Protein AF-A0A811RD86-F1 (afdb_monomer)

InterPro domains:
  IPR004242 Transposon, En/Spm-like [PF02992] (137-209)

Radius of gyration: 22.11 Å; Cα contacts (8 Å, |Δi|>4): 296; chains: 1; bounding box: 53×44×53 Å

Solvent-accessible surface area (backbone atoms only — not comparable to full-atom values): 13623 Å² total; per-residue (Å²): 114,75,70,51,65,78,65,67,65,46,71,64,58,53,18,51,50,34,36,46,51,35,67,73,61,73,44,92,67,25,89,78,48,45,56,36,56,67,49,40,51,52,50,39,46,74,67,37,70,49,67,44,80,37,41,27,30,76,82,71,80,47,64,41,48,81,91,41,48,81,56,60,46,35,94,84,76,40,44,32,33,35,55,100,47,71,58,86,63,89,77,51,76,72,53,60,75,71,52,48,63,59,29,52,31,42,40,40,55,60,67,50,48,52,53,55,43,65,70,35,72,71,51,39,52,38,40,27,27,65,69,78,71,52,79,88,83,82,66,86,77,48,73,73,65,36,68,69,43,50,50,52,34,70,77,35,49,83,54,54,75,38,54,79,60,81,47,67,47,81,46,62,68,86,80,74,93,72,82,82,70,96,60,84,53,59,70,46,44,37,36,34,28,44,58,26,30,50,76,93,43,24,81,37,80,90,50,46,45,59,33,39,37,62,40,81,74,84,84,91,80,84,83,81,80,78,76,127

pLDDT: mean 77.35, std 19.48, range [21.97, 96.56]

Structure (mmCIF, N/CA/C/O backbone):
data_AF-A0A811RD86-F1
#
_entry.id   AF-A0A811RD86-F1
#
loop_
_atom_site.group_PDB
_atom_site.id
_atom_site.type_symbol
_atom_site.label_atom_id
_atom_site.label_alt_id
_atom_site.label_comp_id
_atom_site.label_asym_id
_atom_site.label_entity_id
_atom_site.label_seq_id
_atom_site.pdbx_PDB_ins_code
_atom_site.Cartn_x
_atom_site.Cartn_y
_atom_site.Cartn_z
_atom_site.occupancy
_atom_site.B_iso_or_equiv
_atom_site.auth_seq_id
_atom_site.auth_comp_id
_atom_site.auth_asym_id
_atom_site.auth_atom_id
_atom_site.pdbx_PDB_model_num
ATOM 1 N N . MET A 1 1 ? 5.771 16.769 0.040 1.00 36.66 1 MET A N 1
ATOM 2 C CA . MET A 1 1 ? 6.714 16.394 -1.042 1.00 36.66 1 MET A CA 1
ATOM 3 C C . MET A 1 1 ? 6.355 17.058 -2.362 1.00 36.66 1 MET A C 1
ATOM 5 O O . MET A 1 1 ? 7.253 17.593 -2.989 1.00 36.66 1 MET A O 1
ATOM 9 N N . ASP A 1 2 ? 5.077 17.108 -2.742 1.00 29.53 2 ASP A N 1
ATOM 10 C CA . ASP A 1 2 ? 4.637 17.776 -3.979 1.00 29.53 2 ASP A CA 1
ATOM 11 C C . ASP A 1 2 ? 4.797 19.316 -3.936 1.00 29.53 2 ASP A C 1
ATOM 13 O O . ASP A 1 2 ? 5.259 19.950 -4.878 1.00 29.53 2 ASP A O 1
ATOM 17 N N . GLN A 1 3 ? 4.581 19.916 -2.761 1.00 29.42 3 GLN A N 1
ATOM 18 C CA . GLN A 1 3 ? 4.882 21.331 -2.474 1.00 29.42 3 GLN A CA 1
ATOM 19 C C . GLN A 1 3 ? 6.381 21.687 -2.594 1.00 29.42 3 GLN A C 1
ATOM 21 O O . GLN A 1 3 ? 6.731 22.832 -2.858 1.00 29.42 3 GLN A O 1
ATOM 26 N N . MET A 1 4 ? 7.283 20.711 -2.439 1.00 32.94 4 MET A N 1
ATOM 27 C CA . MET A 1 4 ? 8.737 20.938 -2.463 1.00 32.94 4 MET A CA 1
ATOM 28 C C . MET A 1 4 ? 9.246 21.226 -3.885 1.00 32.94 4 MET A C 1
ATOM 30 O O . MET A 1 4 ? 10.194 21.988 -4.062 1.00 32.94 4 MET A O 1
ATOM 34 N N . TRP A 1 5 ? 8.586 20.654 -4.897 1.00 35.12 5 TRP A N 1
ATOM 35 C CA . TRP A 1 5 ? 8.893 20.892 -6.309 1.00 35.12 5 TRP A CA 1
ATOM 36 C C . TRP A 1 5 ? 8.303 22.206 -6.827 1.00 35.12 5 TRP A C 1
ATOM 38 O O . TRP A 1 5 ? 8.923 22.841 -7.678 1.00 35.12 5 TRP A O 1
ATOM 48 N N . LYS A 1 6 ? 7.167 22.659 -6.270 1.00 36.00 6 LYS A N 1
ATOM 49 C CA . LYS A 1 6 ? 6.544 23.946 -6.631 1.00 36.00 6 LYS A CA 1
ATOM 50 C C . LYS A 1 6 ? 7.445 25.156 -6.357 1.00 36.00 6 LYS A C 1
ATOM 52 O O . LYS A 1 6 ? 7.366 26.133 -7.090 1.00 36.00 6 LYS A O 1
ATOM 57 N N . HIS A 1 7 ? 8.331 25.078 -5.360 1.00 48.12 7 HIS A N 1
ATOM 58 C CA . HIS A 1 7 ? 9.165 26.209 -4.933 1.00 48.12 7 HIS A CA 1
ATOM 59 C C . HIS A 1 7 ? 10.663 26.078 -5.256 1.00 48.12 7 HIS A C 1
ATOM 61 O O . HIS A 1 7 ? 11.438 26.915 -4.806 1.00 48.12 7 HIS A O 1
ATOM 67 N N . LYS A 1 8 ? 11.096 25.054 -6.017 1.00 47.28 8 LYS A N 1
ATOM 68 C CA . LYS A 1 8 ? 12.522 24.810 -6.354 1.00 47.28 8 LYS A CA 1
ATOM 69 C C . LYS A 1 8 ? 13.474 24.984 -5.154 1.00 47.28 8 LYS A C 1
ATOM 71 O O . LYS A 1 8 ? 14.581 25.502 -5.298 1.00 47.28 8 LYS A O 1
ATOM 76 N N . ILE A 1 9 ? 13.061 24.554 -3.960 1.00 59.94 9 ILE A N 1
ATOM 77 C CA . ILE A 1 9 ? 13.923 24.634 -2.777 1.00 59.94 9 ILE A CA 1
ATOM 78 C C . ILE A 1 9 ? 15.102 23.693 -3.020 1.00 59.94 9 ILE A C 1
ATOM 80 O O . ILE A 1 9 ? 14.927 22.479 -3.151 1.00 59.94 9 ILE A O 1
ATOM 84 N N . SER A 1 10 ? 16.305 24.259 -3.124 1.00 69.06 10 SER A N 1
ATOM 85 C CA . SER A 1 10 ? 17.511 23.466 -3.339 1.00 69.06 10 SER A CA 1
ATOM 86 C C . SER A 1 10 ? 17.748 22.532 -2.146 1.00 69.06 10 SER A C 1
ATOM 88 O O . SER A 1 10 ? 17.373 22.831 -1.009 1.00 69.06 10 SER A O 1
ATOM 90 N N . LEU A 1 11 ? 18.412 21.398 -2.384 1.00 67.75 11 LEU A N 1
ATOM 91 C CA . LEU A 1 11 ? 18.801 20.476 -1.307 1.00 67.75 11 LEU A CA 1
ATOM 92 C C . LEU A 1 11 ? 19.651 21.172 -0.230 1.00 67.75 11 LEU A C 1
ATOM 94 O O . LEU A 1 11 ? 19.601 20.788 0.938 1.00 67.75 11 LEU A O 1
ATOM 98 N N . ILE A 1 12 ? 20.382 22.217 -0.628 1.00 71.38 12 ILE A N 1
ATOM 99 C CA . ILE A 1 12 ? 21.177 23.076 0.250 1.00 71.38 12 ILE A CA 1
ATOM 100 C C . ILE A 1 12 ? 20.254 23.906 1.149 1.00 71.38 12 ILE A C 1
ATOM 102 O O . ILE A 1 12 ? 20.407 23.865 2.365 1.00 71.38 12 ILE A O 1
ATOM 106 N N . CYS A 1 13 ? 19.247 24.582 0.586 1.00 71.12 13 CYS A N 1
ATOM 107 C CA . CYS A 1 13 ? 18.270 25.360 1.356 1.00 71.12 13 CYS A CA 1
ATOM 108 C C . CYS A 1 13 ? 17.515 24.493 2.374 1.00 71.12 13 CYS A C 1
ATOM 110 O O . CYS A 1 13 ? 17.320 24.910 3.512 1.00 71.12 13 CYS A O 1
ATOM 112 N N . LEU A 1 14 ? 17.136 23.267 1.998 1.00 71.88 14 LEU A N 1
ATOM 113 C CA . LEU A 1 14 ? 16.485 22.336 2.919 1.00 71.88 14 LEU A CA 1
ATOM 114 C C . LEU A 1 14 ? 17.430 21.892 4.049 1.00 71.88 14 LEU A C 1
ATOM 116 O O . LEU A 1 14 ? 17.011 21.825 5.199 1.00 71.88 14 LEU A O 1
ATOM 120 N N . GLY A 1 15 ? 18.707 21.635 3.746 1.00 71.94 15 GLY A N 1
ATOM 121 C CA . GLY A 1 15 ? 19.718 21.323 4.761 1.00 71.94 15 GLY A CA 1
ATOM 122 C C . GLY A 1 15 ? 19.981 22.485 5.726 1.00 71.94 15 GLY A C 1
ATOM 123 O O . GLY A 1 15 ? 20.125 22.266 6.925 1.00 71.94 15 GLY A O 1
ATOM 124 N N . LEU A 1 16 ? 19.992 23.723 5.228 1.00 75.25 16 LEU A N 1
ATOM 125 C CA . LEU A 1 16 ? 20.128 24.919 6.063 1.00 75.25 16 LEU A CA 1
ATOM 126 C C . LEU A 1 16 ? 18.915 25.107 6.979 1.00 75.25 16 LEU A C 1
ATOM 128 O O . LEU A 1 16 ? 19.099 25.311 8.174 1.00 75.25 16 LEU A O 1
ATOM 132 N N . LEU A 1 17 ? 17.693 24.936 6.461 1.00 74.81 17 LEU A N 1
ATOM 133 C CA . LEU A 1 17 ? 16.473 24.958 7.274 1.00 74.81 17 LEU A CA 1
ATOM 134 C C . LEU A 1 17 ? 16.516 23.899 8.380 1.00 74.81 17 LEU A C 1
ATOM 136 O O . LEU A 1 17 ? 16.277 24.217 9.537 1.00 74.81 17 LEU A O 1
ATOM 140 N N . MET A 1 18 ? 16.866 22.651 8.057 1.00 73.50 18 MET A N 1
ATOM 141 C CA . MET A 1 18 ? 16.949 21.585 9.064 1.00 73.50 18 MET A CA 1
ATOM 142 C C . MET A 1 18 ? 18.003 21.868 10.144 1.00 73.50 18 MET A C 1
ATOM 144 O O . MET A 1 18 ? 17.770 21.560 11.312 1.00 73.50 18 MET A O 1
ATOM 148 N N . ASN A 1 19 ? 19.128 22.493 9.783 1.00 72.31 19 ASN A N 1
ATOM 149 C CA . ASN A 1 19 ? 20.127 22.936 10.756 1.00 72.31 19 ASN A CA 1
ATOM 150 C C . ASN A 1 19 ? 19.616 24.066 11.656 1.00 72.31 19 ASN A C 1
ATOM 152 O O . ASN A 1 19 ? 19.817 23.982 12.865 1.00 72.31 19 ASN A O 1
ATOM 156 N N . LEU A 1 20 ? 18.934 25.069 11.092 1.00 73.12 20 LEU A N 1
ATOM 157 C CA . LEU A 1 20 ? 18.308 26.160 11.851 1.00 73.12 20 LEU A CA 1
ATOM 158 C C . LEU A 1 20 ? 17.273 25.606 12.845 1.00 73.12 20 LEU A C 1
ATOM 160 O O . LEU A 1 20 ? 17.325 25.903 14.034 1.00 73.12 20 LEU A O 1
ATOM 164 N N . TYR A 1 21 ? 16.385 24.710 12.401 1.00 69.19 21 TYR A N 1
ATOM 165 C CA . TYR A 1 21 ? 15.396 24.077 13.285 1.00 69.19 21 TYR A CA 1
ATOM 166 C C . TYR A 1 21 ? 16.025 23.170 14.354 1.00 69.19 21 TYR A C 1
ATOM 168 O O . TYR A 1 21 ? 15.492 23.067 15.457 1.00 69.19 21 TYR A O 1
ATOM 176 N N . GLY A 1 22 ? 17.139 22.501 14.039 1.00 65.31 22 GLY A N 1
ATOM 177 C CA . GLY A 1 22 ? 17.827 21.593 14.958 1.00 65.31 22 GLY A CA 1
ATOM 178 C C . GLY A 1 22 ? 18.707 22.284 16.004 1.00 65.31 22 GLY A C 1
ATOM 179 O O . GLY A 1 22 ? 18.914 21.712 17.073 1.00 65.31 22 GLY A O 1
ATOM 180 N N . LYS A 1 23 ? 19.232 23.482 15.709 1.00 61.81 23 LYS A N 1
ATOM 181 C CA . LYS A 1 23 ? 20.103 24.249 16.616 1.00 61.81 23 LYS A CA 1
ATOM 182 C C . LYS A 1 23 ? 19.387 25.398 17.327 1.00 61.81 23 LYS A C 1
ATOM 184 O O . LYS A 1 23 ? 19.582 25.547 18.528 1.00 61.81 23 LYS A O 1
ATOM 189 N N . ASP A 1 24 ? 18.559 26.163 16.617 1.00 56.75 24 ASP A N 1
ATOM 190 C CA . ASP A 1 24 ? 18.148 27.500 17.071 1.00 56.75 24 ASP A CA 1
ATOM 191 C C . ASP A 1 24 ? 16.714 27.551 17.616 1.00 56.75 24 ASP A C 1
ATOM 193 O O . ASP A 1 24 ? 16.389 28.436 18.402 1.00 56.75 24 ASP A O 1
ATOM 197 N N . LEU A 1 25 ? 15.849 26.590 17.257 1.00 58.56 25 LEU A N 1
ATOM 198 C CA . LEU A 1 25 ? 14.436 26.591 17.674 1.00 58.56 25 LEU A CA 1
ATOM 199 C C . LEU A 1 25 ? 14.113 25.720 18.906 1.00 58.56 25 LEU A C 1
ATOM 201 O O . LEU A 1 25 ? 12.9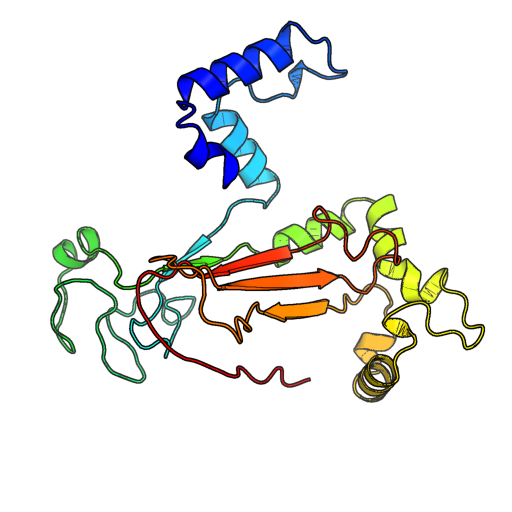39 25.483 19.180 1.00 58.56 25 LEU A O 1
ATOM 205 N N . ALA A 1 26 ? 15.132 25.233 19.629 1.00 58.00 26 ALA A N 1
ATOM 206 C CA . ALA A 1 26 ? 15.019 24.513 20.910 1.00 58.00 26 ALA A CA 1
ATOM 207 C C . ALA A 1 26 ? 13.884 23.465 20.983 1.00 58.00 26 ALA A C 1
ATOM 209 O O . ALA A 1 26 ? 13.204 23.329 22.001 1.00 58.00 26 ALA A O 1
ATOM 210 N N . LEU A 1 27 ? 13.674 22.696 19.907 1.00 61.44 27 LEU A N 1
ATOM 211 C CA . LEU A 1 27 ? 12.754 21.562 19.955 1.00 61.44 27 LEU A CA 1
ATOM 212 C C . LEU A 1 27 ? 13.264 20.562 21.007 1.00 61.44 27 LEU A C 1
ATOM 214 O O . LEU A 1 27 ? 14.457 20.226 20.987 1.00 61.44 27 LEU A O 1
ATOM 218 N N . PRO A 1 28 ? 12.407 20.049 21.911 1.00 58.59 28 PRO A N 1
ATOM 219 C CA . PRO A 1 28 ? 12.825 19.001 22.829 1.00 58.59 28 PRO A CA 1
ATOM 220 C C . PRO A 1 28 ? 13.355 17.817 22.006 1.00 58.59 28 PRO A C 1
ATOM 222 O O . PRO A 1 28 ? 12.674 17.309 21.116 1.00 58.59 28 PRO A O 1
ATOM 225 N N . ASN A 1 29 ? 14.598 17.407 22.281 1.00 62.25 29 ASN A N 1
ATOM 226 C CA . ASN A 1 29 ? 15.372 16.417 21.515 1.00 62.25 29 ASN A CA 1
ATOM 227 C C . ASN A 1 29 ? 15.864 16.862 20.119 1.00 62.25 29 ASN A C 1
ATOM 229 O O . ASN A 1 29 ? 16.008 16.024 19.226 1.00 62.25 29 ASN A O 1
ATOM 233 N N . GLY A 1 30 ? 16.187 18.146 19.923 1.00 59.16 30 GLY A N 1
ATOM 234 C CA . GLY A 1 30 ? 16.760 18.678 18.672 1.00 59.16 30 GLY A CA 1
ATOM 235 C C . GLY A 1 30 ? 18.009 17.941 18.153 1.00 59.16 30 GLY A C 1
ATOM 236 O O . GLY A 1 30 ? 18.259 17.915 16.949 1.00 59.16 30 GLY A O 1
ATOM 237 N N . SER A 1 31 ? 18.743 17.237 19.023 1.00 64.62 31 SER A N 1
ATOM 238 C CA . SER A 1 31 ? 19.854 16.346 18.651 1.00 64.62 31 SER A CA 1
ATOM 239 C C . SER A 1 31 ? 19.446 15.163 17.760 1.00 64.62 31 SER A C 1
ATOM 241 O O . SER A 1 31 ? 20.284 14.653 17.020 1.00 64.62 31 SER A O 1
ATOM 243 N N . ASN A 1 32 ? 18.174 14.751 17.786 1.00 68.62 32 ASN A N 1
ATOM 244 C CA . ASN A 1 32 ? 17.636 13.653 16.976 1.00 68.62 32 ASN A CA 1
ATOM 245 C C . ASN A 1 32 ? 17.095 14.113 15.610 1.00 68.62 32 ASN A C 1
ATOM 247 O O . ASN A 1 32 ? 16.613 13.288 14.826 1.00 68.62 32 ASN A O 1
ATOM 251 N N . ILE A 1 33 ? 17.160 15.415 15.310 1.00 72.81 33 ILE A N 1
ATOM 252 C CA . ILE A 1 33 ? 16.724 15.968 14.028 1.00 72.81 33 ILE A CA 1
ATOM 253 C C . ILE A 1 33 ? 17.865 15.817 13.009 1.00 72.81 33 ILE A C 1
ATOM 255 O O . ILE A 1 33 ? 18.996 16.221 13.287 1.00 72.81 33 ILE A O 1
ATOM 259 N N . PRO A 1 34 ? 17.602 15.250 11.816 1.00 77.00 34 PRO A N 1
ATOM 260 C CA . PRO A 1 34 ? 18.611 15.142 10.771 1.00 77.00 34 PRO A CA 1
ATOM 261 C C . PRO A 1 34 ? 19.121 16.525 10.354 1.00 77.00 34 PRO A C 1
ATOM 263 O O 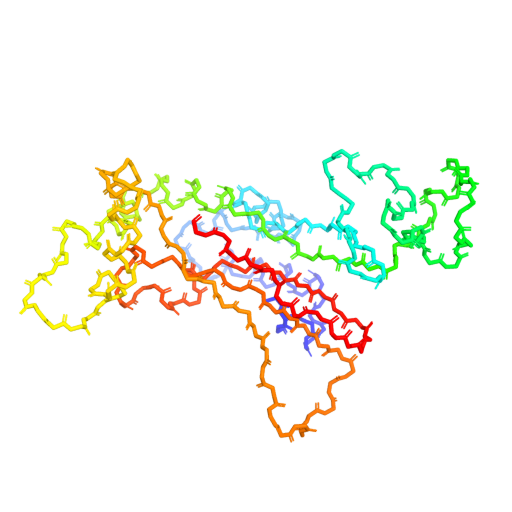. PRO A 1 34 ? 18.324 17.418 10.087 1.00 77.00 34 PRO A O 1
ATOM 266 N N . ARG A 1 35 ? 20.438 16.694 10.245 1.00 75.38 35 ARG A N 1
ATOM 267 C CA . ARG A 1 35 ? 21.084 17.981 9.920 1.00 75.38 35 ARG A CA 1
ATOM 268 C C . ARG A 1 35 ? 21.276 18.184 8.426 1.00 75.38 35 ARG A C 1
ATOM 270 O O . ARG A 1 35 ? 21.550 19.284 7.953 1.00 75.38 35 ARG A O 1
ATOM 277 N N . THR A 1 36 ? 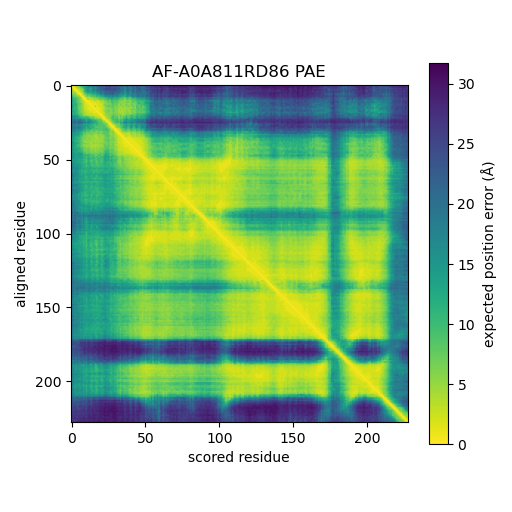21.154 17.103 7.668 1.00 78.81 36 THR A N 1
ATOM 278 C CA . THR A 1 36 ? 21.287 17.113 6.216 1.00 78.81 36 THR A CA 1
ATOM 279 C C . THR A 1 36 ? 20.126 16.383 5.563 1.00 78.81 36 THR A C 1
ATOM 281 O O . THR A 1 36 ? 19.514 15.480 6.137 1.00 78.81 36 THR A O 1
ATOM 284 N N . PHE A 1 37 ? 19.866 16.715 4.300 1.00 76.31 37 PHE A N 1
ATOM 285 C CA . PHE A 1 37 ? 18.879 16.002 3.495 1.00 76.31 37 PHE A CA 1
ATOM 286 C C . PHE A 1 37 ? 19.175 14.500 3.388 1.00 76.31 37 PHE A C 1
ATOM 288 O O . PHE A 1 37 ? 18.260 13.680 3.406 1.00 76.31 37 PHE A O 1
ATOM 295 N N . VAL A 1 38 ? 20.453 14.123 3.306 1.00 80.69 38 VAL A N 1
ATOM 296 C CA . VAL A 1 38 ? 20.865 12.717 3.219 1.00 80.69 38 VAL A CA 1
ATOM 297 C C . VAL A 1 38 ? 20.531 11.975 4.512 1.00 80.69 38 VAL A C 1
ATOM 299 O O . VAL A 1 38 ? 19.998 10.866 4.464 1.00 80.69 38 VAL A O 1
ATOM 302 N N . GLU A 1 39 ? 20.796 12.576 5.672 1.00 82.56 39 GLU A N 1
ATOM 303 C CA . GLU A 1 39 ? 20.387 12.010 6.960 1.00 82.56 39 GLU A CA 1
ATOM 304 C C . GLU A 1 39 ? 18.865 11.929 7.073 1.00 82.56 39 GLU A C 1
ATOM 306 O O . GLU A 1 39 ? 18.341 10.893 7.480 1.00 82.56 39 GLU A O 1
ATOM 311 N N . ALA A 1 40 ? 18.144 12.960 6.627 1.00 81.12 40 ALA A N 1
ATOM 312 C CA . ALA A 1 40 ? 16.686 12.957 6.607 1.00 81.12 40 ALA A CA 1
ATOM 313 C C . ALA A 1 40 ? 16.142 11.811 5.747 1.00 81.12 40 ALA A C 1
ATOM 315 O O . ALA A 1 40 ? 15.267 11.064 6.184 1.00 81.12 40 ALA A O 1
ATOM 316 N N . GLN A 1 41 ? 16.710 11.599 4.557 1.00 78.75 41 GLN A N 1
ATOM 317 C CA . GLN A 1 41 ? 16.362 10.473 3.694 1.00 78.75 41 GLN A CA 1
ATOM 318 C C . GLN A 1 41 ? 16.663 9.121 4.347 1.00 78.75 41 GLN A C 1
ATOM 320 O O . GLN A 1 41 ? 15.843 8.205 4.246 1.00 78.75 41 GLN A O 1
ATOM 325 N N . LYS A 1 42 ? 17.803 8.979 5.036 1.00 83.12 42 LYS A N 1
ATOM 326 C CA . LYS A 1 42 ? 18.138 7.759 5.789 1.00 83.12 42 LYS A CA 1
ATOM 327 C C . LYS A 1 42 ? 17.125 7.505 6.908 1.00 83.12 42 LYS A C 1
ATOM 329 O O . LYS A 1 42 ? 16.675 6.372 7.065 1.00 83.12 42 LYS A O 1
ATOM 334 N N . THR A 1 43 ? 16.718 8.538 7.641 1.00 81.81 43 THR A N 1
ATOM 335 C CA . THR A 1 43 ? 15.700 8.438 8.696 1.00 81.81 43 THR A CA 1
ATOM 336 C C . THR A 1 43 ? 14.331 8.066 8.122 1.00 81.81 43 THR A C 1
ATOM 338 O O . THR A 1 43 ? 13.719 7.105 8.581 1.00 81.81 43 THR A O 1
ATOM 341 N N . ILE A 1 44 ? 13.881 8.723 7.048 1.00 79.25 44 ILE A N 1
ATOM 342 C CA . ILE A 1 44 ? 12.638 8.383 6.327 1.00 79.25 44 ILE A CA 1
ATOM 343 C C . ILE A 1 44 ? 12.662 6.926 5.842 1.00 79.25 44 ILE A C 1
ATOM 345 O O . ILE A 1 44 ? 11.657 6.216 5.941 1.00 79.25 44 ILE A O 1
ATOM 349 N N . ALA A 1 45 ? 13.810 6.455 5.347 1.00 77.69 45 ALA A N 1
ATOM 350 C CA . ALA A 1 45 ? 13.981 5.071 4.925 1.00 77.69 45 ALA A CA 1
ATOM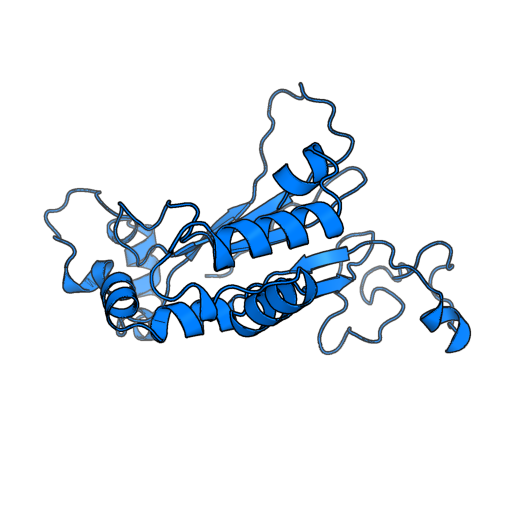 351 C C . ALA A 1 45 ? 13.852 4.088 6.100 1.00 77.69 45 ALA A C 1
ATOM 353 O O . ALA A 1 45 ? 13.137 3.094 5.965 1.00 77.69 45 ALA A O 1
ATOM 354 N N . LYS A 1 46 ? 14.463 4.384 7.258 1.00 78.00 46 LYS A N 1
ATOM 355 C CA . LYS A 1 46 ? 14.309 3.588 8.491 1.00 78.00 46 LYS A CA 1
ATOM 356 C C . LYS A 1 46 ? 12.857 3.547 8.982 1.00 78.00 46 LYS A C 1
ATOM 358 O O . LYS A 1 46 ? 12.406 2.513 9.456 1.00 78.00 46 LYS A O 1
ATOM 363 N N . LEU A 1 47 ? 12.108 4.636 8.802 1.00 74.81 47 LEU A N 1
ATOM 364 C CA . LEU A 1 47 ? 10.686 4.730 9.159 1.00 74.81 47 LEU A CA 1
ATOM 365 C C . LEU A 1 47 ? 9.741 4.025 8.167 1.00 74.81 47 LEU A C 1
ATOM 367 O O . LEU A 1 47 ? 8.520 4.108 8.323 1.00 74.81 47 LEU A O 1
ATOM 371 N N . GLY A 1 48 ? 10.275 3.362 7.133 1.00 73.44 48 GLY A N 1
ATOM 372 C CA . GLY A 1 48 ? 9.478 2.641 6.137 1.00 73.44 48 GLY A CA 1
ATOM 373 C C . GLY A 1 48 ? 8.653 3.555 5.227 1.00 73.44 48 GLY A C 1
ATOM 374 O O . GLY A 1 48 ? 7.679 3.111 4.627 1.00 73.44 48 GLY A O 1
ATOM 375 N N . LEU A 1 49 ? 9.024 4.835 5.130 1.00 76.12 49 LEU A N 1
ATOM 376 C CA . LEU A 1 49 ? 8.323 5.846 4.331 1.00 76.12 49 LEU A CA 1
ATOM 377 C C . LEU A 1 49 ? 8.919 6.020 2.924 1.00 76.12 49 LEU A C 1
ATOM 379 O O . LEU A 1 49 ? 8.477 6.878 2.159 1.00 76.12 49 LEU A O 1
ATOM 383 N N . ARG A 1 50 ? 9.918 5.206 2.568 1.00 81.25 50 ARG A N 1
ATOM 384 C CA . ARG A 1 50 ? 10.511 5.186 1.229 1.00 81.25 50 ARG A CA 1
ATOM 385 C C . ARG A 1 50 ? 9.558 4.521 0.236 1.00 81.25 50 ARG A C 1
ATOM 387 O O . ARG A 1 50 ? 8.975 3.484 0.534 1.00 81.25 50 ARG A O 1
ATOM 394 N N . TYR A 1 51 ? 9.453 5.092 -0.959 1.00 82.88 51 TYR A N 1
ATOM 395 C CA . TYR A 1 51 ? 8.763 4.457 -2.077 1.00 82.88 51 TYR A CA 1
ATOM 396 C C . TYR A 1 51 ? 9.718 3.567 -2.889 1.00 82.88 51 TYR A C 1
ATOM 398 O O . TYR A 1 51 ? 10.917 3.833 -3.013 1.00 82.88 51 TYR A O 1
ATOM 406 N N . GLU A 1 52 ? 9.166 2.508 -3.461 1.00 86.50 52 GLU A N 1
ATOM 407 C CA . GLU A 1 52 ? 9.776 1.621 -4.440 1.00 86.50 52 GLU A CA 1
ATOM 408 C C . GLU A 1 52 ? 9.333 2.046 -5.845 1.00 86.50 52 GLU A C 1
ATOM 410 O O . GLU A 1 52 ? 8.163 2.344 -6.080 1.00 86.50 52 GLU A O 1
ATOM 415 N N . LYS A 1 53 ? 10.263 2.044 -6.801 1.00 88.19 53 LYS A N 1
ATOM 416 C CA . LYS A 1 53 ? 9.941 2.215 -8.221 1.00 88.19 53 LYS A CA 1
ATOM 417 C C . LYS A 1 53 ? 9.752 0.838 -8.845 1.00 88.19 53 LYS A C 1
ATOM 419 O O . LYS A 1 53 ? 10.691 0.045 -8.874 1.00 88.19 53 LYS A O 1
ATOM 424 N N . ILE A 1 54 ? 8.555 0.556 -9.340 1.00 89.81 54 ILE A N 1
ATOM 425 C CA . ILE A 1 54 ? 8.217 -0.698 -10.019 1.00 89.81 54 ILE A CA 1
ATOM 426 C C . ILE A 1 54 ? 8.000 -0.381 -11.492 1.00 89.81 54 ILE A C 1
ATOM 428 O O . ILE A 1 54 ? 7.239 0.520 -11.818 1.00 89.81 54 ILE A O 1
ATOM 432 N N . HIS A 1 55 ? 8.669 -1.090 -12.400 1.00 92.19 55 HIS A N 1
ATOM 433 C CA . HIS A 1 55 ? 8.440 -0.851 -13.826 1.00 92.19 55 HIS A CA 1
ATOM 434 C C . HIS A 1 55 ? 7.098 -1.480 -14.217 1.00 92.19 55 HIS A C 1
ATOM 436 O O . HIS A 1 55 ? 6.726 -2.536 -13.699 1.00 92.19 55 HIS A O 1
ATOM 442 N N . VAL A 1 56 ? 6.390 -0.849 -15.145 1.00 90.62 56 VAL A N 1
ATOM 443 C CA . VAL A 1 56 ? 5.071 -1.281 -15.618 1.00 90.62 56 VAL A CA 1
ATOM 444 C C . VAL A 1 56 ? 5.136 -1.476 -17.125 1.00 90.62 56 VAL A C 1
ATOM 446 O O . VAL A 1 56 ? 5.875 -0.779 -17.822 1.00 90.62 56 VAL A O 1
ATOM 449 N N . CYS A 1 57 ? 4.387 -2.449 -17.633 1.00 89.06 57 CYS A N 1
ATOM 450 C CA . CYS A 1 57 ? 4.160 -2.572 -19.067 1.00 89.06 57 CYS A CA 1
ATOM 451 C C . CYS A 1 57 ? 3.552 -1.269 -19.618 1.00 89.06 57 CYS A C 1
ATOM 453 O O . CYS A 1 57 ? 2.653 -0.724 -18.974 1.00 89.06 57 CYS A O 1
ATOM 455 N N . PRO A 1 58 ? 3.984 -0.777 -20.794 1.00 89.12 58 PRO A N 1
ATOM 456 C CA . PRO A 1 58 ? 3.365 0.398 -21.412 1.00 89.12 58 PRO A CA 1
ATOM 457 C C . PRO A 1 58 ? 1.845 0.239 -21.598 1.00 89.12 58 PRO A C 1
ATOM 459 O O . PRO A 1 58 ? 1.111 1.195 -21.382 1.00 89.12 58 PRO A O 1
ATOM 462 N N . ASN A 1 59 ? 1.373 -0.986 -21.857 1.00 86.06 59 ASN A N 1
ATOM 463 C CA . ASN A 1 59 ? -0.046 -1.323 -22.029 1.00 86.06 59 ASN A CA 1
ATOM 464 C C . ASN A 1 59 ? -0.738 -1.770 -20.723 1.00 86.06 59 ASN A C 1
ATOM 466 O O . ASN A 1 59 ? -1.783 -2.409 -20.764 1.00 86.06 59 ASN A O 1
ATOM 470 N N . ASN A 1 60 ? -0.144 -1.518 -19.549 1.00 84.44 60 ASN A N 1
ATOM 471 C CA . ASN A 1 60 ? -0.709 -1.848 -18.225 1.00 84.44 60 ASN A CA 1
ATOM 472 C C . ASN A 1 60 ? -0.985 -3.341 -17.951 1.00 84.44 60 ASN A C 1
ATOM 474 O O . ASN A 1 60 ? -1.607 -3.685 -16.950 1.00 84.44 60 ASN A O 1
ATOM 478 N N . CYS A 1 61 ? -0.474 -4.249 -18.784 1.00 88.75 61 CYS A N 1
ATOM 479 C CA . CYS A 1 61 ? -0.778 -5.678 -18.688 1.00 88.75 61 CYS A CA 1
ATOM 480 C C . CYS A 1 61 ? -0.062 -6.407 -17.533 1.00 88.75 61 CYS A C 1
ATOM 482 O O . CYS A 1 61 ? -0.529 -7.461 -17.088 1.00 88.75 61 CYS A O 1
ATOM 484 N N . GLN A 1 62 ? 1.095 -5.892 -17.091 1.00 89.62 62 GLN A N 1
ATOM 485 C CA . GLN A 1 62 ? 1.905 -6.495 -16.027 1.00 89.62 62 GLN A CA 1
ATOM 486 C C . GLN A 1 62 ? 2.773 -5.481 -15.269 1.00 89.62 62 GLN A C 1
ATOM 488 O O . GLN A 1 62 ? 3.170 -4.442 -15.808 1.00 89.62 62 GLN A O 1
ATOM 493 N N . LEU A 1 63 ? 3.151 -5.863 -14.047 1.00 91.81 63 LEU A N 1
ATOM 494 C CA . LEU A 1 63 ? 4.190 -5.224 -13.243 1.00 91.81 63 LEU A CA 1
ATOM 495 C C . LEU A 1 63 ? 5.472 -6.062 -13.290 1.00 91.81 63 LEU A C 1
ATOM 497 O O . LEU A 1 63 ? 5.435 -7.271 -13.079 1.00 91.81 63 LEU A O 1
ATOM 501 N N . TYR A 1 64 ? 6.619 -5.418 -13.488 1.00 92.81 64 TYR A N 1
ATOM 502 C CA . TYR A 1 64 ? 7.926 -6.081 -13.463 1.00 92.81 64 TYR A CA 1
ATOM 503 C C . TYR A 1 64 ? 8.434 -6.189 -12.017 1.00 92.81 64 TYR A C 1
ATOM 505 O O . TYR A 1 64 ? 9.310 -5.438 -11.577 1.00 92.81 64 TYR A O 1
ATOM 513 N N . ARG A 1 65 ? 7.834 -7.104 -11.249 1.00 92.56 65 ARG A N 1
ATOM 514 C CA . ARG A 1 65 ? 8.143 -7.384 -9.836 1.00 92.56 65 ARG A CA 1
ATOM 515 C C . ARG A 1 65 ? 8.210 -8.897 -9.607 1.00 92.56 65 ARG A C 1
ATOM 517 O O . ARG A 1 65 ? 7.659 -9.652 -10.395 1.00 92.56 65 ARG A O 1
ATOM 524 N N . LYS A 1 66 ? 8.839 -9.321 -8.503 1.00 92.12 66 LYS A N 1
ATOM 525 C CA . LYS A 1 66 ? 8.960 -10.731 -8.090 1.00 92.12 66 LYS A CA 1
ATOM 526 C C . LYS A 1 66 ? 9.555 -11.586 -9.221 1.00 92.12 66 LYS A C 1
ATOM 528 O O . LYS A 1 66 ? 10.659 -11.287 -9.665 1.00 92.12 66 LYS A O 1
ATOM 533 N N . ASP A 1 67 ? 8.831 -12.596 -9.679 1.00 94.00 67 ASP A N 1
ATOM 534 C CA . ASP A 1 67 ? 9.175 -13.511 -10.765 1.00 94.00 67 ASP A CA 1
ATOM 535 C C . ASP A 1 67 ? 9.395 -12.784 -12.100 1.00 94.00 67 ASP A C 1
ATOM 537 O O . ASP A 1 67 ? 10.323 -13.113 -12.828 1.00 94.00 67 ASP A O 1
ATOM 541 N N . LYS A 1 68 ? 8.647 -11.707 -12.366 1.00 93.69 68 LYS A N 1
ATOM 542 C CA . LYS A 1 68 ? 8.752 -10.893 -13.593 1.00 93.69 68 LYS A CA 1
ATOM 543 C C . LYS A 1 68 ? 9.779 -9.762 -13.501 1.00 93.69 68 LYS A C 1
ATOM 545 O O . LYS A 1 68 ? 9.812 -8.863 -14.340 1.00 93.69 68 LYS A O 1
ATOM 550 N N . LYS A 1 69 ? 10.604 -9.722 -12.446 1.00 93.50 69 LYS A N 1
ATOM 551 C CA . LYS A 1 69 ? 11.541 -8.608 -12.192 1.00 93.50 69 LYS A CA 1
ATOM 552 C C . LYS A 1 69 ? 12.601 -8.461 -13.286 1.00 93.50 69 LYS A C 1
ATOM 554 O O . LYS A 1 69 ? 13.037 -7.336 -13.556 1.00 93.50 69 LYS A O 1
ATOM 559 N N . TYR A 1 70 ? 13.036 -9.576 -13.864 1.00 92.56 70 TYR A N 1
ATOM 560 C CA . TYR A 1 70 ? 14.115 -9.623 -14.853 1.00 92.56 70 TYR A CA 1
ATOM 561 C C . TYR A 1 70 ? 13.613 -9.689 -16.293 1.00 92.56 70 TYR A C 1
ATOM 563 O O . TYR A 1 70 ? 14.430 -9.646 -17.208 1.00 92.56 70 TYR A O 1
ATOM 571 N N . ASP A 1 71 ? 12.296 -9.722 -16.487 1.00 93.94 71 ASP A N 1
ATOM 572 C CA . ASP A 1 71 ? 11.701 -9.722 -17.812 1.00 93.94 71 ASP A CA 1
ATOM 573 C C . ASP A 1 71 ? 11.982 -8.387 -18.507 1.00 93.94 71 ASP A C 1
ATOM 575 O O . ASP A 1 71 ? 11.871 -7.299 -17.920 1.00 93.94 71 ASP A O 1
ATOM 579 N N . ASP A 1 72 ? 12.344 -8.497 -19.780 1.00 94.19 72 ASP A N 1
ATOM 580 C CA . ASP A 1 72 ? 12.554 -7.366 -20.678 1.00 94.19 72 ASP A CA 1
ATOM 581 C C . ASP A 1 72 ? 11.287 -7.042 -21.490 1.00 94.19 72 ASP A C 1
ATOM 583 O O . ASP A 1 72 ? 11.139 -5.920 -21.974 1.00 94.19 72 ASP A O 1
ATOM 587 N N . PHE A 1 73 ? 10.342 -7.986 -21.572 1.00 95.00 73 PHE A N 1
ATOM 588 C CA . PHE A 1 73 ? 9.107 -7.880 -22.353 1.00 95.00 73 PHE A CA 1
ATOM 589 C C . PHE A 1 73 ? 7.895 -8.328 -21.551 1.00 95.00 73 PHE A C 1
ATOM 591 O O . PHE A 1 73 ? 7.993 -9.113 -20.604 1.00 95.00 73 PHE A O 1
ATOM 598 N N . CYS A 1 74 ? 6.727 -7.834 -21.949 1.00 94.06 74 CYS A N 1
ATOM 599 C CA . CYS A 1 74 ? 5.485 -8.246 -21.335 1.00 94.06 74 CYS A CA 1
ATOM 600 C C . CYS A 1 74 ? 5.120 -9.679 -21.716 1.00 94.06 74 CYS A C 1
ATOM 602 O O . CYS A 1 74 ? 4.955 -9.988 -22.888 1.00 94.06 74 CYS A O 1
ATOM 604 N N . SER A 1 75 ? 4.887 -10.528 -20.718 1.00 93.94 75 SER A N 1
ATOM 605 C CA . SER A 1 75 ? 4.414 -11.901 -20.921 1.00 93.94 75 SER A CA 1
ATOM 606 C C . SER A 1 75 ? 3.036 -11.991 -21.593 1.00 93.94 75 SER A C 1
ATOM 608 O O . SER A 1 75 ? 2.722 -13.020 -22.176 1.00 93.94 75 SER A O 1
ATOM 610 N N . LYS A 1 76 ? 2.223 -10.922 -21.540 1.00 93.25 76 LYS A N 1
ATOM 611 C CA . LYS A 1 76 ? 0.878 -10.874 -22.141 1.00 93.25 76 LYS A CA 1
ATOM 612 C C . LYS A 1 76 ? 0.851 -10.252 -23.538 1.00 93.25 76 LYS A C 1
ATOM 614 O O . LYS A 1 76 ? 0.256 -10.820 -24.439 1.00 93.25 76 LYS A O 1
ATOM 619 N N . CYS A 1 77 ? 1.462 -9.079 -23.718 1.00 92.50 77 CYS A N 1
ATOM 620 C CA . CYS A 1 77 ? 1.384 -8.325 -24.978 1.00 92.50 77 CYS A CA 1
ATOM 621 C C . CYS A 1 77 ? 2.714 -8.229 -25.736 1.00 92.50 77 CYS A C 1
ATOM 623 O O . CYS A 1 77 ? 2.785 -7.531 -26.739 1.00 92.50 77 CYS A O 1
ATOM 625 N N . ALA A 1 78 ? 3.778 -8.877 -25.248 1.00 94.50 78 ALA A N 1
ATOM 626 C CA . ALA A 1 78 ? 5.137 -8.834 -25.799 1.00 94.50 78 ALA A CA 1
ATOM 627 C C . ALA A 1 78 ? 5.795 -7.439 -25.883 1.00 94.50 78 ALA A C 1
ATOM 629 O O . ALA A 1 78 ? 6.950 -7.345 -26.298 1.00 94.50 78 ALA A O 1
ATOM 630 N N . ALA A 1 79 ? 5.111 -6.381 -25.431 1.00 93.75 79 ALA A N 1
ATOM 631 C CA . ALA A 1 79 ? 5.630 -5.020 -25.446 1.00 93.75 79 ALA A CA 1
ATOM 632 C C . ALA A 1 79 ? 6.885 -4.879 -24.578 1.00 93.75 79 ALA A C 1
ATOM 634 O O . ALA A 1 79 ? 6.954 -5.404 -23.457 1.00 93.75 79 ALA A O 1
ATOM 635 N N . SER A 1 80 ? 7.853 -4.118 -25.073 1.00 94.25 80 SER A N 1
ATOM 636 C CA . SER A 1 80 ? 9.109 -3.833 -24.396 1.00 94.25 80 SER A CA 1
ATOM 637 C C .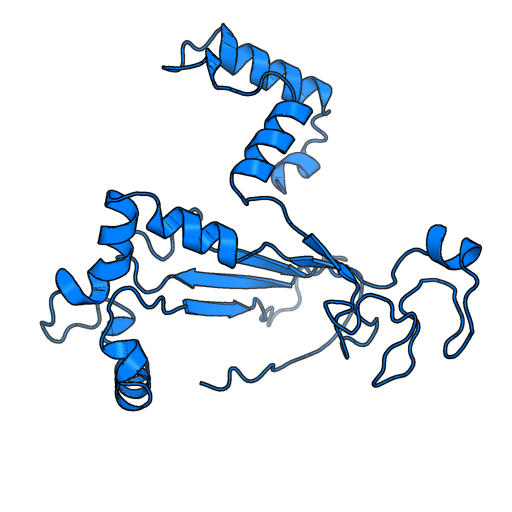 SER A 1 80 ? 8.893 -3.086 -23.079 1.00 94.25 80 SER A C 1
ATOM 639 O O . SER A 1 80 ? 8.154 -2.100 -22.968 1.00 94.25 80 SER A O 1
ATOM 641 N N . ARG A 1 81 ? 9.614 -3.519 -22.045 1.00 94.06 81 ARG A N 1
ATOM 642 C CA . ARG A 1 81 ? 9.766 -2.780 -20.787 1.00 94.06 81 ARG A CA 1
ATOM 643 C C . ARG A 1 81 ? 10.468 -1.439 -20.988 1.00 94.06 81 ARG A C 1
ATOM 645 O O . ARG A 1 81 ? 10.271 -0.530 -20.181 1.00 94.06 81 ARG A O 1
ATOM 652 N N . TRP A 1 82 ? 11.308 -1.330 -22.014 1.00 94.94 82 TRP A N 1
ATOM 653 C CA . TRP A 1 82 ? 12.299 -0.275 -22.189 1.00 94.94 82 TRP A CA 1
ATOM 654 C C . TRP A 1 82 ? 11.950 0.666 -23.347 1.00 94.94 82 TRP A C 1
ATOM 656 O O . TRP A 1 82 ? 11.512 0.223 -24.409 1.00 94.94 82 TRP A O 1
ATOM 666 N N . LYS A 1 83 ? 12.201 1.966 -23.165 1.00 91.25 83 LYS A N 1
ATOM 667 C CA . LYS A 1 83 ? 12.044 2.986 -24.211 1.00 91.25 83 LYS A CA 1
ATOM 668 C C . LYS A 1 83 ? 13.003 2.727 -25.372 1.00 91.25 83 LYS A C 1
ATOM 670 O O . LYS A 1 83 ? 14.152 2.347 -25.146 1.00 91.25 83 LYS A O 1
ATOM 675 N N . ASN A 1 84 ? 12.546 3.002 -26.595 1.00 87.94 84 ASN A N 1
ATOM 676 C CA . ASN A 1 84 ? 13.335 2.921 -27.834 1.00 87.94 84 ASN A CA 1
ATOM 677 C C . ASN A 1 84 ? 13.985 1.546 -28.073 1.00 87.94 84 ASN A C 1
ATOM 679 O O . ASN A 1 84 ? 15.047 1.454 -28.690 1.00 87.94 84 ASN A O 1
ATOM 683 N N . LYS A 1 85 ? 13.380 0.476 -27.547 1.00 87.44 85 LYS A N 1
ATOM 684 C CA . LYS A 1 85 ? 13.797 -0.902 -27.801 1.00 87.44 85 LYS A CA 1
ATOM 685 C C . LYS A 1 85 ? 12.672 -1.633 -28.529 1.00 87.44 85 LYS A C 1
ATOM 687 O O . LYS A 1 85 ? 11.545 -1.551 -28.042 1.00 87.44 85 LYS A O 1
ATOM 692 N N . PRO A 1 86 ? 12.954 -2.308 -29.660 1.00 85.88 86 PRO A N 1
ATOM 693 C CA . PRO A 1 86 ? 11.923 -3.016 -30.402 1.00 85.88 86 PRO A CA 1
ATOM 694 C C . PRO A 1 86 ? 11.375 -4.176 -29.576 1.00 85.88 86 PRO A C 1
ATOM 696 O O . PRO A 1 86 ? 12.116 -4.827 -28.830 1.00 85.88 86 PRO A O 1
ATOM 699 N N . ASP A 1 87 ? 10.085 -4.442 -29.735 1.00 87.06 87 ASP A N 1
ATOM 700 C CA . ASP A 1 87 ? 9.422 -5.575 -29.102 1.00 87.06 87 ASP A CA 1
ATOM 701 C C . ASP A 1 87 ? 10.039 -6.900 -29.569 1.00 87.06 87 ASP A C 1
ATOM 703 O O . ASP A 1 87 ? 10.543 -7.008 -30.688 1.00 87.06 87 ASP A O 1
ATOM 707 N N . LYS A 1 88 ? 9.995 -7.921 -28.703 1.00 81.31 88 LYS A N 1
ATOM 708 C CA . LYS A 1 88 ? 10.487 -9.285 -28.988 1.00 81.31 88 LYS A CA 1
ATOM 709 C C . LYS A 1 88 ? 11.969 -9.365 -29.397 1.00 81.31 88 LYS A C 1
ATOM 711 O O . LYS A 1 88 ? 12.361 -10.266 -30.134 1.00 81.31 88 LYS A O 1
ATOM 716 N N . THR A 1 89 ? 12.809 -8.455 -28.909 1.00 85.31 89 THR A N 1
ATOM 717 C CA . THR A 1 89 ? 14.262 -8.498 -29.152 1.00 85.31 89 THR A CA 1
ATOM 718 C C . THR A 1 89 ? 15.020 -9.131 -27.989 1.00 85.31 89 THR A C 1
ATOM 720 O O . THR A 1 89 ? 14.517 -9.224 -26.880 1.00 85.31 89 THR A O 1
ATOM 723 N N . SER A 1 90 ? 16.254 -9.583 -28.202 1.00 84.56 90 SER A N 1
ATOM 724 C CA . SER A 1 90 ? 17.129 -9.983 -27.092 1.00 84.56 90 SER A CA 1
ATOM 725 C C . SER A 1 90 ? 18.040 -8.822 -26.721 1.00 84.56 90 SER A C 1
ATOM 727 O O . SER A 1 90 ? 18.785 -8.332 -27.563 1.00 84.56 90 SER A O 1
ATOM 729 N N . LEU A 1 91 ? 17.999 -8.382 -25.461 1.00 86.62 91 LEU A N 1
ATOM 730 C CA . LEU A 1 91 ? 18.844 -7.287 -24.987 1.00 86.62 91 LEU A CA 1
ATOM 731 C C . LEU A 1 91 ? 20.124 -7.803 -24.337 1.00 86.62 91 LEU A C 1
ATOM 733 O O . LEU A 1 91 ? 20.118 -8.606 -23.393 1.00 86.62 91 LEU A O 1
ATOM 737 N N . THR A 1 92 ? 21.250 -7.248 -24.771 1.00 89.25 92 THR A N 1
ATOM 738 C CA . THR A 1 92 ? 22.532 -7.490 -24.114 1.00 89.25 92 THR A CA 1
ATOM 739 C C . THR A 1 92 ? 22.537 -6.905 -22.696 1.00 89.25 92 THR A C 1
ATOM 741 O O . THR A 1 92 ? 21.791 -5.987 -22.340 1.00 89.25 92 THR A O 1
ATOM 744 N N . LYS A 1 93 ? 23.439 -7.401 -21.840 1.00 87.19 93 LYS A N 1
ATOM 745 C CA . LYS A 1 93 ? 23.628 -6.866 -20.477 1.00 87.19 93 LYS A CA 1
ATOM 746 C C . LYS A 1 93 ? 23.990 -5.373 -20.482 1.00 87.19 93 LYS A C 1
ATOM 748 O O . LYS A 1 93 ? 23.590 -4.641 -19.577 1.00 87.19 93 LYS A O 1
ATOM 753 N N . LYS A 1 94 ? 24.739 -4.917 -21.495 1.00 88.81 94 LYS A N 1
ATOM 754 C CA . LYS A 1 94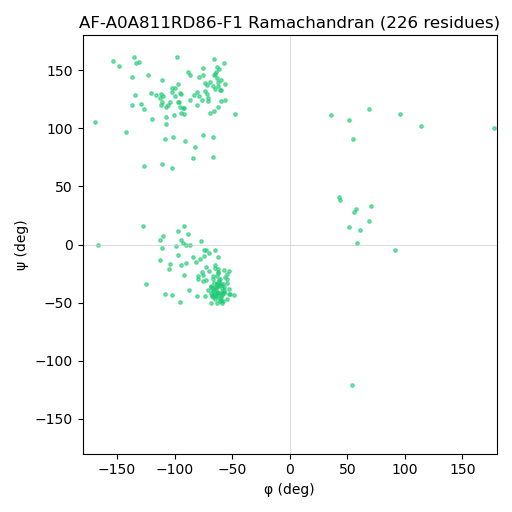 ? 25.140 -3.510 -21.661 1.00 88.81 94 LYS A CA 1
ATOM 755 C C . LYS A 1 94 ? 23.941 -2.627 -21.998 1.00 88.81 94 LYS A C 1
ATOM 757 O O . LYS A 1 94 ? 23.813 -1.547 -21.428 1.00 88.81 94 LYS A O 1
ATOM 762 N N . GLU A 1 95 ? 23.052 -3.099 -22.866 1.00 87.56 95 GLU A N 1
ATOM 763 C CA . GLU A 1 95 ? 21.832 -2.374 -23.222 1.00 87.56 95 GLU A CA 1
ATOM 764 C C . GLU A 1 95 ? 20.876 -2.261 -22.043 1.00 87.56 95 GLU A C 1
ATOM 766 O O . GLU A 1 95 ? 20.421 -1.160 -21.751 1.00 87.56 95 GLU A O 1
ATOM 771 N N . ARG A 1 96 ? 20.659 -3.351 -21.295 1.00 86.88 96 ARG A N 1
ATOM 772 C CA . ARG A 1 96 ? 19.806 -3.338 -20.095 1.00 86.88 96 ARG A CA 1
ATOM 773 C C . ARG A 1 96 ? 20.250 -2.318 -19.049 1.00 86.88 96 ARG A C 1
ATOM 775 O O . ARG A 1 96 ? 19.417 -1.654 -18.448 1.00 86.88 96 ARG A O 1
ATOM 782 N N . ARG A 1 97 ? 21.562 -2.154 -18.846 1.00 87.38 97 ARG A N 1
ATOM 783 C CA . ARG A 1 97 ? 22.112 -1.182 -17.880 1.00 87.38 97 ARG A CA 1
ATOM 784 C C . ARG A 1 97 ? 21.851 0.275 -18.262 1.00 87.38 97 ARG A C 1
ATOM 786 O O . ARG A 1 97 ? 21.779 1.114 -17.373 1.00 87.38 97 ARG A O 1
ATOM 793 N N . LYS A 1 98 ? 21.754 0.576 -19.559 1.00 89.31 98 LYS A N 1
ATOM 794 C CA . LYS A 1 98 ? 21.500 1.931 -20.077 1.00 89.31 98 LYS A CA 1
ATOM 795 C C . LYS A 1 98 ? 20.024 2.177 -20.398 1.00 89.31 98 LYS A C 1
ATOM 797 O O . LYS A 1 98 ? 19.645 3.301 -20.715 1.00 89.31 98 LYS A O 1
ATOM 802 N N . ALA A 1 99 ? 19.205 1.132 -20.359 1.00 90.50 99 ALA A N 1
ATOM 803 C CA . ALA A 1 99 ? 17.813 1.198 -20.748 1.00 90.50 99 ALA A CA 1
ATOM 804 C C . ALA A 1 99 ? 16.979 1.972 -19.718 1.00 90.50 99 ALA A C 1
ATOM 806 O O . ALA A 1 99 ? 17.106 1.795 -18.507 1.00 90.50 99 ALA A O 1
ATOM 807 N N . THR A 1 100 ? 16.089 2.822 -20.225 1.00 91.75 100 THR A N 1
ATOM 808 C CA . THR A 1 100 ? 15.119 3.562 -19.411 1.00 91.75 100 THR A CA 1
ATOM 809 C C . THR A 1 100 ? 13.760 2.878 -19.540 1.00 91.75 100 THR A C 1
ATOM 811 O O . THR A 1 100 ? 13.355 2.587 -20.666 1.00 91.75 100 THR A O 1
ATOM 814 N N . PRO A 1 101 ? 13.045 2.583 -18.443 1.00 92.06 101 PRO A N 1
ATOM 815 C CA . PRO A 1 101 ? 11.731 1.956 -18.534 1.00 92.06 101 PRO A CA 1
ATOM 816 C C . PRO A 1 101 ? 10.703 2.854 -19.227 1.00 92.06 101 PRO A C 1
ATOM 818 O O . PRO A 1 101 ? 10.744 4.077 -19.088 1.00 92.06 101 PRO A O 1
ATOM 821 N N . ASN A 1 102 ? 9.751 2.236 -19.928 1.00 89.38 102 ASN A N 1
ATOM 822 C CA . ASN A 1 102 ? 8.610 2.925 -20.530 1.00 89.38 102 ASN A CA 1
ATOM 823 C C . ASN A 1 102 ? 7.728 3.571 -19.461 1.00 89.38 102 ASN A C 1
ATOM 825 O O . ASN A 1 102 ? 7.439 4.763 -19.541 1.00 89.38 102 ASN A O 1
ATOM 829 N N . LYS A 1 103 ? 7.357 2.796 -18.435 1.00 86.19 103 LYS A N 1
ATOM 830 C CA . LYS A 1 103 ? 6.450 3.232 -17.374 1.00 86.19 103 LYS A CA 1
ATOM 831 C C . LYS A 1 103 ? 6.934 2.793 -15.993 1.00 86.19 103 LYS A C 1
ATOM 833 O O . LYS A 1 103 ? 7.499 1.706 -15.842 1.00 86.19 103 LYS A O 1
ATOM 838 N N . VAL A 1 104 ? 6.719 3.643 -14.986 1.00 86.00 104 VAL A N 1
ATOM 839 C CA . VAL A 1 104 ? 7.143 3.413 -13.598 1.00 86.00 104 VAL A CA 1
ATOM 840 C C . VAL A 1 104 ? 6.007 3.749 -12.631 1.00 86.00 104 VAL A C 1
ATOM 842 O O . VAL A 1 104 ? 5.457 4.840 -12.664 1.00 86.00 104 VAL A O 1
ATOM 845 N N . LEU A 1 105 ? 5.699 2.810 -11.743 1.00 83.81 105 LEU A N 1
ATOM 846 C CA . LEU A 1 105 ? 4.794 2.938 -10.607 1.00 83.81 105 LEU A CA 1
ATOM 847 C C . LEU A 1 105 ? 5.602 3.278 -9.347 1.00 83.81 105 LEU A C 1
ATOM 849 O O . LEU A 1 105 ? 6.570 2.583 -9.022 1.00 83.81 105 LEU A O 1
ATOM 853 N N . CYS A 1 106 ? 5.181 4.304 -8.611 1.00 83.69 106 CYS A N 1
ATOM 854 C CA . CYS A 1 106 ? 5.732 4.676 -7.309 1.00 83.69 106 CYS A CA 1
ATOM 855 C C . CYS A 1 106 ? 4.942 3.967 -6.198 1.00 83.69 106 CYS A C 1
ATOM 857 O O . CYS A 1 106 ? 3.960 4.466 -5.648 1.00 83.69 106 CYS A O 1
ATOM 859 N N . TYR A 1 107 ? 5.381 2.763 -5.853 1.00 84.31 107 TYR A N 1
ATOM 860 C CA . TYR A 1 107 ? 4.743 1.945 -4.833 1.00 84.31 107 TYR A CA 1
ATOM 861 C C . TYR A 1 107 ? 5.279 2.292 -3.451 1.00 84.31 107 TYR A C 1
ATOM 863 O O . TYR A 1 107 ? 6.475 2.185 -3.202 1.00 84.31 107 TYR A O 1
ATOM 871 N N . PHE A 1 108 ? 4.409 2.641 -2.511 1.00 84.12 108 PHE A N 1
ATOM 872 C CA . PHE A 1 108 ? 4.826 2.750 -1.121 1.00 84.12 108 PHE A CA 1
ATOM 873 C C . PHE A 1 108 ? 4.480 1.458 -0.369 1.00 84.12 108 PHE A C 1
ATOM 875 O O . PHE A 1 108 ? 3.307 1.084 -0.311 1.00 84.12 108 PHE A O 1
ATOM 882 N N . PRO A 1 109 ? 5.465 0.778 0.239 1.00 85.69 109 PRO A N 1
ATOM 883 C CA . PRO A 1 109 ? 5.228 -0.487 0.918 1.00 85.69 109 PRO A CA 1
ATOM 884 C C . PRO A 1 109 ? 4.214 -0.388 2.062 1.00 85.69 109 PRO A C 1
ATOM 886 O O . PRO A 1 109 ? 4.405 0.348 3.028 1.00 85.69 109 PRO A O 1
ATOM 889 N N . ILE A 1 110 ? 3.159 -1.200 1.982 1.00 86.94 110 ILE A N 1
ATOM 890 C CA . ILE A 1 110 ? 2.113 -1.273 3.014 1.00 86.94 110 ILE A CA 1
ATOM 891 C C . ILE A 1 110 ? 2.630 -2.002 4.263 1.00 86.94 110 ILE A C 1
ATOM 893 O O . ILE A 1 110 ? 2.451 -1.533 5.383 1.00 86.94 110 ILE A O 1
ATOM 897 N N . LYS A 1 111 ? 3.341 -3.125 4.088 1.00 88.25 111 LYS A N 1
ATOM 898 C CA . LYS A 1 111 ? 3.815 -3.976 5.197 1.00 88.25 111 LYS A CA 1
ATOM 899 C C . LYS A 1 111 ? 4.636 -3.216 6.259 1.00 88.25 111 LYS A C 1
ATOM 901 O O . LYS A 1 111 ? 4.348 -3.395 7.440 1.00 88.25 111 LYS A O 1
ATOM 906 N N . PRO A 1 112 ? 5.625 -2.366 5.914 1.00 87.31 112 PRO A N 1
ATOM 907 C CA . PRO A 1 112 ? 6.341 -1.564 6.910 1.00 87.31 112 PRO A CA 1
ATOM 908 C C . PRO A 1 112 ? 5.443 -0.571 7.656 1.00 87.31 112 PRO A C 1
ATOM 910 O O . PRO A 1 112 ? 5.623 -0.373 8.854 1.00 87.31 112 PRO A O 1
ATOM 913 N N . ARG A 1 113 ? 4.452 0.019 6.976 1.00 85.75 113 ARG A N 1
ATOM 914 C CA . ARG A 1 113 ? 3.493 0.938 7.606 1.00 85.75 113 ARG A CA 1
ATOM 915 C C . ARG A 1 113 ? 2.595 0.219 8.602 1.00 85.75 113 ARG A C 1
ATOM 917 O O . ARG A 1 113 ? 2.423 0.717 9.707 1.00 85.75 113 ARG A O 1
ATOM 924 N N . LEU A 1 114 ? 2.104 -0.966 8.241 1.00 88.44 114 LEU A N 1
ATOM 925 C CA . LEU A 1 114 ? 1.347 -1.829 9.146 1.00 88.44 114 LEU A CA 1
ATOM 926 C C . LEU A 1 114 ? 2.169 -2.201 10.379 1.00 88.44 114 LEU A C 1
ATOM 928 O O . LEU A 1 114 ? 1.721 -1.971 11.493 1.00 88.44 114 LEU A O 1
ATOM 932 N N . LYS A 1 115 ? 3.408 -2.678 10.197 1.00 89.38 115 LYS A N 1
ATOM 933 C CA . LYS A 1 115 ? 4.303 -2.969 11.330 1.00 89.38 115 LYS A CA 1
ATOM 934 C C . LYS A 1 115 ? 4.428 -1.778 12.279 1.00 89.38 115 LYS A C 1
ATOM 936 O O . LYS A 1 115 ? 4.363 -1.964 13.484 1.00 89.38 115 LYS A O 1
ATOM 941 N N . ARG A 1 116 ? 4.564 -0.563 11.742 1.00 86.94 116 ARG A N 1
ATOM 942 C CA . ARG A 1 116 ? 4.660 0.659 12.546 1.00 86.94 116 ARG A CA 1
ATOM 943 C C . ARG A 1 116 ? 3.377 0.971 13.319 1.00 86.94 116 ARG A C 1
ATOM 945 O O . ARG A 1 116 ? 3.487 1.398 14.462 1.00 86.94 116 ARG A O 1
ATOM 952 N N . LEU A 1 117 ? 2.199 0.759 12.723 1.00 87.50 117 LEU A N 1
ATOM 953 C CA . LEU A 1 117 ? 0.923 0.921 13.433 1.00 87.50 117 LEU A CA 1
ATOM 954 C C . LEU A 1 117 ? 0.872 0.022 14.675 1.00 87.50 117 LEU A C 1
ATOM 956 O O . LEU A 1 117 ? 0.489 0.491 15.737 1.00 87.50 117 LEU A O 1
ATOM 960 N N . PHE A 1 118 ? 1.353 -1.219 14.558 1.00 90.06 118 PHE A N 1
ATOM 961 C CA . PHE A 1 118 ? 1.346 -2.189 15.657 1.00 90.06 118 PHE A CA 1
ATOM 962 C C . PHE A 1 118 ? 2.530 -2.078 16.636 1.00 90.06 118 PHE A C 1
ATOM 964 O O . PHE A 1 118 ? 2.517 -2.710 17.690 1.00 90.06 118 PHE A O 1
ATOM 971 N N . MET A 1 119 ? 3.565 -1.292 16.317 1.00 89.38 119 MET A N 1
ATOM 972 C CA . MET A 1 119 ? 4.730 -1.087 17.195 1.00 89.38 119 MET A CA 1
ATOM 973 C C . MET A 1 119 ? 4.439 -0.147 18.371 1.00 89.38 119 MET A C 1
ATOM 975 O O . MET A 1 119 ? 5.142 -0.202 19.376 1.00 89.38 119 MET A O 1
ATOM 979 N N . ASN A 1 120 ? 3.443 0.734 18.250 1.00 88.12 120 ASN A N 1
ATOM 980 C CA . ASN A 1 120 ? 3.082 1.690 19.292 1.00 88.12 120 ASN A CA 1
ATOM 981 C C . ASN A 1 120 ? 1.808 1.222 20.004 1.00 88.12 120 ASN A C 1
ATOM 983 O O . ASN A 1 120 ? 0.768 1.089 19.367 1.00 88.12 120 ASN A O 1
ATOM 987 N N . LYS A 1 121 ? 1.878 1.042 21.329 1.00 91.25 121 LYS A N 1
ATOM 988 C CA . LYS A 1 121 ? 0.749 0.601 22.161 1.00 91.25 121 LYS A CA 1
ATOM 989 C C . LYS A 1 121 ? -0.507 1.456 21.966 1.00 91.25 121 LYS A C 1
ATOM 991 O O . LYS A 1 121 ? -1.592 0.900 21.842 1.00 91.25 121 LYS A O 1
ATOM 996 N N . GLU A 1 122 ? -0.365 2.777 21.896 1.00 90.69 122 GLU A N 1
ATOM 997 C CA . GLU A 1 122 ? -1.503 3.686 21.724 1.00 90.69 122 GLU A CA 1
ATOM 998 C C . GLU A 1 122 ? -2.098 3.579 20.321 1.00 90.69 122 GLU A C 1
ATOM 1000 O O . GLU A 1 122 ? -3.312 3.545 20.158 1.00 90.69 122 GLU A O 1
ATOM 1005 N N . THR A 1 123 ? -1.259 3.433 19.293 1.00 89.31 123 THR A N 1
ATOM 1006 C CA . THR A 1 123 ? -1.750 3.228 17.923 1.00 89.31 123 THR A CA 1
ATOM 1007 C C . THR A 1 123 ? -2.436 1.870 17.758 1.00 89.31 123 THR A C 1
ATOM 1009 O O . THR A 1 123 ? -3.468 1.795 17.101 1.00 89.31 123 THR A O 1
ATOM 1012 N N . THR A 1 124 ? -1.927 0.818 18.403 1.00 91.94 124 THR A N 1
ATOM 1013 C CA . THR A 1 124 ? -2.529 -0.524 18.388 1.00 91.94 124 THR A CA 1
ATOM 1014 C C . THR A 1 124 ? -3.912 -0.564 19.041 1.00 91.94 124 THR A C 1
ATOM 1016 O O . THR A 1 124 ? -4.789 -1.277 18.557 1.00 91.94 124 THR A O 1
ATOM 1019 N N . LYS A 1 125 ? -4.148 0.201 20.117 1.00 94.00 125 LYS A N 1
ATOM 1020 C CA . LYS A 1 125 ? -5.501 0.335 20.688 1.00 94.00 125 LYS A CA 1
ATOM 1021 C C . LYS A 1 125 ? -6.459 0.940 19.663 1.00 94.00 125 LYS A C 1
ATOM 1023 O O . LYS A 1 125 ? -7.518 0.387 19.396 1.00 94.00 125 LYS A O 1
ATOM 1028 N N . LEU A 1 126 ? -6.026 2.008 18.988 1.00 93.75 126 LEU A N 1
ATOM 1029 C CA . LEU A 1 126 ? -6.833 2.675 17.964 1.00 93.75 126 LEU A CA 1
ATOM 1030 C C . LEU A 1 126 ? -7.174 1.755 16.784 1.00 93.75 126 LEU A C 1
ATOM 1032 O O . LEU A 1 126 ? -8.235 1.913 16.197 1.00 93.75 126 LEU A O 1
ATOM 1036 N N . THR A 1 127 ? -6.332 0.777 16.434 1.00 93.25 127 THR A N 1
ATOM 1037 C CA . THR A 1 127 ? -6.660 -0.196 15.372 1.00 93.25 127 THR A CA 1
ATOM 1038 C C . THR A 1 127 ? -7.685 -1.252 15.789 1.00 93.25 127 THR A C 1
ATOM 1040 O O . THR A 1 127 ? -8.144 -2.006 14.939 1.00 93.25 127 THR A O 1
ATOM 1043 N N . ARG A 1 128 ? -8.038 -1.347 17.072 1.00 94.25 128 ARG A N 1
ATOM 1044 C CA . ARG A 1 128 ? -9.065 -2.270 17.583 1.00 94.25 128 ARG A CA 1
ATOM 1045 C C . ARG A 1 128 ? -10.325 -1.540 18.067 1.00 94.25 128 ARG A C 1
ATOM 1047 O O . ARG A 1 128 ? -11.319 -2.180 18.390 1.00 94.25 128 ARG A O 1
ATOM 1054 N N . TRP A 1 129 ? -10.307 -0.207 18.024 1.00 94.75 129 TRP A N 1
ATOM 1055 C CA . TRP A 1 129 ? -11.397 0.668 18.455 1.00 94.75 129 TRP A CA 1
ATOM 1056 C C . TRP A 1 129 ? -12.766 0.262 17.894 1.00 94.75 129 TRP A C 1
ATOM 1058 O O . TRP A 1 129 ? -13.735 0.213 18.643 1.00 94.75 129 TRP A O 1
ATOM 1068 N N . HIS A 1 130 ? -12.828 -0.089 16.604 1.00 92.44 130 HIS A N 1
ATOM 1069 C CA . HIS A 1 130 ? -14.069 -0.482 15.923 1.00 92.44 130 HIS A CA 1
ATOM 1070 C C . HIS A 1 130 ? -14.809 -1.674 16.561 1.00 92.44 130 HIS A C 1
ATOM 1072 O O . HIS A 1 130 ? -15.993 -1.854 16.293 1.00 92.44 130 HIS A O 1
ATOM 1078 N N . ASP A 1 131 ? -14.110 -2.503 17.338 1.00 92.00 131 ASP A N 1
ATOM 1079 C CA . ASP A 1 131 ? -14.656 -3.696 17.987 1.00 92.00 131 ASP A CA 1
ATOM 1080 C C . ASP A 1 131 ? -14.785 -3.511 19.506 1.00 92.00 131 ASP A C 1
ATOM 1082 O O . ASP A 1 131 ? -15.807 -3.872 20.083 1.00 92.00 131 ASP A O 1
ATOM 1086 N N . GLU A 1 132 ? -13.778 -2.908 20.150 1.00 92.06 132 GLU A N 1
ATOM 1087 C CA . GLU A 1 132 ? -13.719 -2.790 21.615 1.00 92.06 132 GLU A CA 1
ATOM 1088 C C . GLU A 1 132 ? -14.427 -1.559 22.189 1.00 92.06 132 GLU A C 1
ATOM 1090 O O . GLU A 1 132 ? -15.013 -1.634 23.265 1.00 92.06 132 GLU A O 1
ATOM 1095 N N . GLU A 1 133 ? -14.323 -0.413 21.517 1.00 89.19 133 GLU A N 1
ATOM 1096 C CA . GLU A 1 133 ? -14.774 0.882 22.050 1.00 89.19 133 GLU A CA 1
ATOM 1097 C C . GLU A 1 133 ? -15.973 1.445 21.274 1.00 89.19 133 GLU A C 1
ATOM 1099 O O . GLU A 1 133 ? -16.629 2.386 21.725 1.00 89.19 133 GLU A O 1
ATOM 1104 N N . HIS A 1 134 ? -16.275 0.886 20.100 1.00 87.50 134 HIS A N 1
ATOM 1105 C CA . HIS A 1 134 ? -17.379 1.337 19.270 1.00 87.50 134 HIS A CA 1
ATOM 1106 C C . HIS A 1 134 ? -18.738 0.969 19.882 1.00 87.50 134 HIS A C 1
ATOM 1108 O O . HIS A 1 134 ? -19.037 -0.202 20.123 1.00 87.50 134 HIS A O 1
ATOM 1114 N N . THR A 1 135 ? -19.587 1.975 20.101 1.00 87.06 135 THR A N 1
ATOM 1115 C CA . THR A 1 135 ? -20.945 1.770 20.620 1.00 87.06 135 THR A CA 1
ATOM 1116 C C . THR A 1 135 ? -21.866 1.297 19.499 1.00 87.06 135 THR A C 1
AT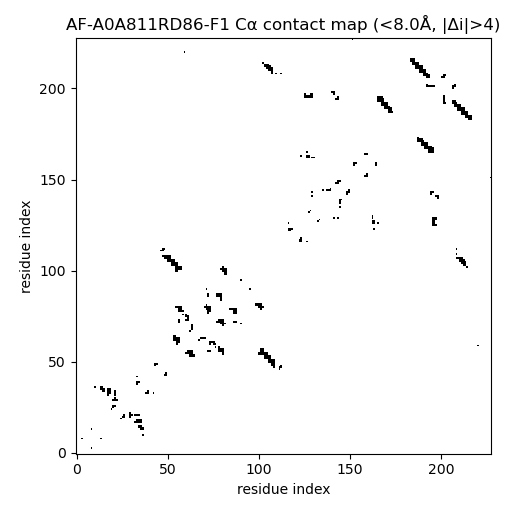OM 1118 O O . THR A 1 135 ? -21.937 1.921 18.448 1.00 87.06 135 THR A O 1
ATOM 1121 N N . LYS A 1 136 ? -22.585 0.193 19.726 1.00 83.00 136 LYS A N 1
ATOM 1122 C CA . LYS A 1 136 ? -23.509 -0.416 18.755 1.00 83.00 136 LYS A CA 1
ATOM 1123 C C . LYS A 1 136 ? -24.954 -0.058 19.114 1.00 83.00 136 LYS A C 1
ATOM 1125 O O . LYS A 1 136 ? -25.726 -0.921 19.520 1.00 83.00 136 LYS A O 1
ATOM 1130 N N . ASP A 1 137 ? -25.295 1.224 19.017 1.00 87.38 137 ASP A N 1
ATOM 1131 C CA . ASP A 1 137 ? -26.630 1.770 19.324 1.00 87.38 137 ASP A CA 1
ATOM 1132 C C . ASP A 1 137 ? -27.608 1.719 18.132 1.00 87.38 137 ASP A C 1
ATOM 1134 O O . ASP A 1 137 ? -28.770 2.102 18.254 1.00 87.38 137 ASP A O 1
ATOM 1138 N N . GLY A 1 138 ? -27.148 1.217 16.981 1.00 82.50 138 GLY A N 1
ATOM 1139 C CA . GLY A 1 138 ? -27.924 1.127 15.745 1.00 82.50 138 GLY A CA 1
ATOM 1140 C C . GLY A 1 138 ? -27.786 2.348 14.831 1.00 82.50 138 GLY A C 1
ATOM 1141 O O . GLY A 1 138 ? -28.299 2.311 13.712 1.00 82.50 138 GLY A O 1
ATOM 1142 N N . ALA A 1 139 ? -27.075 3.400 15.250 1.00 87.12 139 ALA A N 1
ATOM 1143 C CA . ALA A 1 139 ? -26.736 4.517 14.380 1.00 87.12 139 ALA A CA 1
ATOM 1144 C C . ALA A 1 139 ? -25.550 4.167 13.462 1.00 87.12 139 ALA A C 1
ATOM 1146 O O . ALA A 1 139 ? -24.613 3.477 13.855 1.00 87.12 139 ALA A O 1
ATOM 1147 N N . LEU A 1 140 ? -25.575 4.663 12.220 1.00 87.31 140 LEU A N 1
ATOM 1148 C CA . LEU A 1 140 ? -24.470 4.503 11.269 1.00 87.31 140 LEU A CA 1
ATOM 1149 C C . LEU A 1 140 ? -23.392 5.562 11.537 1.00 87.31 140 LEU A C 1
ATOM 1151 O O . LEU A 1 140 ? -23.373 6.617 10.901 1.00 87.31 140 LEU A O 1
ATOM 1155 N N . CYS A 1 141 ? -22.497 5.279 12.482 1.00 88.19 141 CYS A N 1
ATOM 1156 C CA . CYS A 1 141 ? -21.452 6.205 12.930 1.00 88.19 141 CYS A CA 1
ATOM 1157 C C . CYS A 1 141 ? -20.062 5.840 12.387 1.00 88.19 141 CYS A C 1
ATOM 1159 O O . CYS A 1 141 ? -19.146 6.670 12.391 1.00 88.19 141 CYS A O 1
ATOM 1161 N N . HIS A 1 142 ? -19.893 4.611 11.899 1.00 91.56 142 HIS A N 1
ATOM 1162 C CA . HIS A 1 142 ? -18.616 4.086 11.445 1.00 91.56 142 HIS A CA 1
ATOM 1163 C C . HIS A 1 142 ? -18.785 3.080 10.285 1.00 91.56 142 HIS A C 1
ATOM 1165 O O . HIS A 1 142 ? -19.809 2.404 10.200 1.00 91.56 142 HIS A O 1
ATOM 1171 N N . PRO A 1 143 ? -17.788 2.892 9.387 1.00 90.44 143 PRO A N 1
ATOM 1172 C CA . PRO A 1 143 ? -17.863 1.869 8.337 1.00 90.44 143 PRO A CA 1
ATOM 1173 C C . PRO A 1 143 ? -18.139 0.445 8.844 1.00 90.44 143 PRO A C 1
ATOM 1175 O O . PRO A 1 14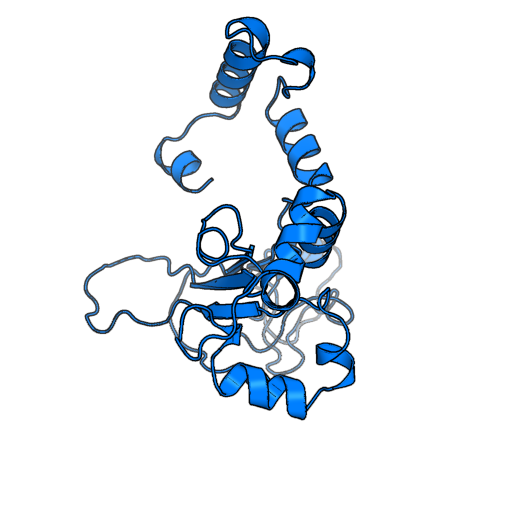3 ? -18.696 -0.362 8.101 1.00 90.44 143 PRO A O 1
ATOM 1178 N N . ALA A 1 144 ? -17.787 0.146 10.098 1.00 90.88 144 ALA A N 1
ATOM 1179 C CA . ALA A 1 144 ? -18.089 -1.135 10.741 1.00 90.88 144 ALA A CA 1
ATOM 1180 C C . ALA A 1 144 ? -19.591 -1.397 10.945 1.00 90.88 144 ALA A C 1
ATOM 1182 O O . ALA A 1 144 ? -19.989 -2.552 11.063 1.00 90.88 144 ALA A O 1
ATOM 1183 N N . ASP A 1 145 ? -20.426 -0.356 10.920 1.00 91.25 145 ASP A N 1
ATOM 1184 C CA . ASP A 1 145 ? -21.883 -0.495 11.038 1.00 91.25 145 ASP A CA 1
ATOM 1185 C C . ASP A 1 145 ? -22.546 -0.865 9.712 1.00 91.25 145 ASP A C 1
ATOM 1187 O O . ASP A 1 145 ? -23.706 -1.287 9.680 1.00 91.25 145 ASP A O 1
ATOM 1191 N N . SER A 1 146 ? -21.811 -0.706 8.607 1.00 91.06 146 SER A N 1
ATOM 1192 C CA . SER A 1 146 ? -22.321 -0.983 7.272 1.00 91.06 146 SER A CA 1
ATOM 1193 C C . SER A 1 146 ? -22.645 -2.463 7.087 1.00 91.06 146 SER A C 1
ATOM 1195 O O . SER A 1 146 ? -21.949 -3.353 7.580 1.00 91.06 146 SER A O 1
ATOM 1197 N N . GLU A 1 147 ? -23.673 -2.733 6.287 1.00 91.62 147 GLU A N 1
ATOM 1198 C CA . GLU A 1 147 ? -24.054 -4.107 5.958 1.00 91.62 147 GLU A CA 1
ATOM 1199 C C . GLU A 1 147 ? -22.933 -4.849 5.218 1.00 91.62 147 GLU A C 1
ATOM 1201 O O . GLU A 1 147 ? -22.705 -6.034 5.436 1.00 91.62 147 GLU A O 1
ATOM 1206 N N . VAL A 1 148 ? -22.151 -4.124 4.412 1.00 91.81 148 VAL A N 1
ATOM 1207 C CA . VAL A 1 148 ? -20.985 -4.667 3.703 1.00 91.81 148 VAL A CA 1
ATOM 1208 C C . VAL A 1 148 ? -19.959 -5.242 4.681 1.00 91.81 148 VAL A C 1
ATOM 1210 O O . VAL A 1 148 ? -19.420 -6.319 4.438 1.00 91.81 148 VAL A O 1
ATOM 1213 N N . TRP A 1 149 ? -19.704 -4.558 5.798 1.00 92.25 149 TRP A N 1
ATOM 1214 C CA . TRP A 1 149 ? -18.775 -5.042 6.815 1.00 92.25 149 TRP A CA 1
ATOM 1215 C C . TRP A 1 149 ? -19.269 -6.337 7.462 1.00 92.25 149 TRP A C 1
ATOM 1217 O O . TRP A 1 149 ? -18.508 -7.295 7.582 1.00 92.25 149 TRP A O 1
ATOM 1227 N N . LYS A 1 150 ? -20.557 -6.399 7.813 1.00 92.12 150 LYS A N 1
ATOM 1228 C CA . LYS A 1 150 ? -21.180 -7.595 8.403 1.00 92.12 150 LYS A CA 1
ATOM 1229 C C . LYS A 1 150 ? -21.160 -8.783 7.443 1.00 92.12 150 LYS A C 1
ATOM 1231 O O . LYS A 1 150 ? -20.861 -9.899 7.859 1.00 92.12 150 LYS A O 1
ATOM 1236 N N . ILE A 1 151 ? -21.419 -8.543 6.155 1.00 94.50 151 ILE A N 1
ATOM 1237 C CA . ILE A 1 151 ? -21.328 -9.571 5.112 1.00 94.50 151 ILE A CA 1
ATOM 1238 C C . ILE A 1 151 ? -19.900 -10.121 5.038 1.00 94.50 151 ILE A C 1
ATOM 1240 O O . ILE A 1 151 ? -19.726 -11.338 5.081 1.00 94.50 151 ILE A O 1
ATOM 1244 N N . ILE A 1 152 ? -18.881 -9.257 4.995 1.00 92.19 152 ILE A N 1
ATOM 1245 C CA . ILE A 1 152 ? -17.472 -9.685 4.989 1.00 92.19 152 ILE A CA 1
ATOM 1246 C C . ILE A 1 152 ? -17.148 -10.513 6.237 1.00 92.19 152 ILE A C 1
ATOM 1248 O O . ILE A 1 152 ? -16.518 -11.564 6.125 1.00 92.19 152 ILE A O 1
ATOM 1252 N N . ASP A 1 153 ? -17.611 -10.081 7.409 1.00 93.44 153 ASP A N 1
ATOM 1253 C CA . ASP A 1 153 ? -17.360 -10.786 8.667 1.00 93.44 153 ASP A CA 1
ATOM 1254 C C . ASP A 1 153 ? -18.027 -12.167 8.702 1.00 93.44 153 ASP A C 1
ATOM 1256 O O . ASP A 1 153 ? -17.435 -13.128 9.193 1.00 93.44 153 ASP A O 1
ATOM 1260 N N . SER A 1 154 ? -19.220 -12.291 8.113 1.00 95.62 154 SER A N 1
ATOM 1261 C CA . SER A 1 154 ? -19.914 -13.575 7.963 1.00 95.62 154 SER A CA 1
ATOM 1262 C C . SER A 1 154 ? -19.218 -14.519 6.977 1.00 95.62 154 SER A C 1
ATOM 1264 O O . SER A 1 154 ? -19.166 -15.726 7.211 1.00 95.62 154 SER A O 1
ATOM 1266 N N . GLN A 1 155 ? -18.647 -13.980 5.894 1.00 96.56 155 GLN A N 1
ATOM 1267 C CA . GLN A 1 155 ? -17.930 -14.754 4.877 1.00 96.56 155 GLN A CA 1
ATOM 1268 C C . GLN A 1 155 ? -16.548 -15.197 5.363 1.00 96.56 155 GLN A C 1
ATOM 1270 O O . GLN A 1 155 ? -16.087 -16.283 5.012 1.00 96.56 155 GLN A O 1
ATOM 1275 N N . HIS A 1 156 ? -15.911 -14.393 6.220 1.00 94.56 156 HIS A N 1
ATOM 1276 C CA . HIS A 1 156 ? -14.571 -14.651 6.744 1.00 94.56 156 HIS A CA 1
ATOM 1277 C C . HIS A 1 156 ? -14.514 -14.613 8.281 1.00 94.56 156 HIS A C 1
ATOM 1279 O O . HIS A 1 156 ? -13.815 -13.763 8.846 1.00 94.56 156 HIS A O 1
ATOM 1285 N N . PRO A 1 157 ? -15.143 -15.572 8.995 1.00 94.50 157 PRO A N 1
ATOM 1286 C CA . PRO A 1 157 ? -15.207 -15.552 10.461 1.00 94.50 157 PRO A CA 1
ATOM 1287 C C . PRO A 1 157 ? -13.833 -15.567 11.139 1.00 94.50 157 PRO A C 1
ATOM 1289 O O . PRO A 1 157 ? -13.638 -14.935 12.170 1.00 94.50 157 PRO A O 1
ATOM 1292 N N . HIS A 1 158 ? -12.854 -16.247 10.536 1.00 93.88 158 HIS A N 1
ATOM 1293 C CA . HIS A 1 158 ? -11.473 -16.298 11.025 1.00 93.88 158 HIS A CA 1
ATOM 1294 C C . HIS A 1 158 ? -10.750 -14.939 10.952 1.00 93.88 158 HIS A C 1
ATOM 1296 O O . HIS A 1 158 ? -9.837 -14.679 11.735 1.00 93.88 158 HIS A O 1
ATOM 1302 N N . ILE A 1 159 ? -11.146 -14.065 10.015 1.00 90.75 159 ILE A N 1
ATOM 1303 C CA . ILE A 1 159 ? -10.652 -12.685 9.937 1.00 90.75 159 ILE A CA 1
ATOM 1304 C C . ILE A 1 159 ? -11.412 -11.825 10.947 1.00 90.75 159 ILE A C 1
ATOM 1306 O O . ILE A 1 159 ? -10.792 -11.057 11.679 1.00 90.75 159 ILE A O 1
ATOM 1310 N N . ALA A 1 160 ? -12.733 -11.987 11.027 1.00 92.19 160 ALA A N 1
ATOM 1311 C CA . ALA A 1 160 ? -13.578 -11.235 11.949 1.00 92.19 160 ALA A CA 1
ATOM 1312 C C . ALA A 1 160 ? -13.255 -11.506 13.427 1.00 92.19 160 ALA A C 1
ATOM 1314 O O . ALA A 1 160 ? -13.335 -10.593 14.242 1.00 92.19 160 ALA A O 1
ATOM 1315 N N . SER A 1 161 ? -12.836 -12.731 13.769 1.00 93.25 161 SER A N 1
ATOM 1316 C CA . SER A 1 161 ? -12.558 -13.146 15.150 1.00 93.25 161 SER A CA 1
ATOM 1317 C C . SER A 1 161 ? -11.384 -12.421 15.813 1.00 93.25 161 SER A C 1
ATOM 1319 O O . SER A 1 161 ? -11.247 -12.475 17.032 1.00 93.25 161 SER A O 1
ATOM 1321 N N . ASP A 1 162 ? -10.513 -11.772 15.036 1.00 94.06 162 ASP A N 1
ATOM 1322 C CA . ASP A 1 162 ? -9.385 -11.007 15.568 1.00 94.06 162 ASP A CA 1
ATOM 1323 C C . ASP A 1 162 ? -9.502 -9.538 15.153 1.00 94.06 162 ASP A C 1
ATOM 1325 O O . ASP A 1 162 ? -9.241 -9.173 14.005 1.00 94.06 162 ASP A O 1
ATOM 1329 N N . SER A 1 163 ? -9.828 -8.669 16.114 1.00 91.69 163 SER A N 1
ATOM 1330 C CA . SER A 1 163 ? -9.972 -7.222 15.898 1.00 91.69 163 SER A CA 1
ATOM 1331 C C . SER A 1 163 ? -8.691 -6.522 15.433 1.00 91.69 163 SER A C 1
ATOM 1333 O O . SER A 1 163 ? -8.730 -5.376 14.982 1.00 91.69 163 SER A O 1
ATOM 1335 N N . ARG A 1 164 ? -7.534 -7.193 15.479 1.00 90.69 164 ARG A N 1
ATOM 1336 C CA . ARG A 1 164 ? -6.274 -6.682 14.917 1.00 90.69 164 ARG A CA 1
ATOM 1337 C C . ARG A 1 164 ? -6.205 -6.837 13.398 1.00 90.69 164 ARG A C 1
ATOM 1339 O O . ARG A 1 164 ? -5.323 -6.245 12.773 1.00 90.69 164 ARG A O 1
ATOM 1346 N N . ASN A 1 165 ? -7.105 -7.607 12.789 1.00 93.19 165 ASN A N 1
ATOM 1347 C CA . ASN A 1 165 ? -7.172 -7.722 11.341 1.00 93.19 165 ASN A CA 1
ATOM 1348 C C . ASN A 1 165 ? -7.654 -6.404 10.729 1.00 93.19 165 ASN A C 1
ATOM 1350 O O . ASN A 1 165 ? -8.784 -5.953 10.920 1.00 93.19 165 ASN A O 1
ATOM 1354 N N . MET A 1 166 ? -6.747 -5.760 9.997 1.00 91.12 166 MET A N 1
ATOM 1355 C CA . MET A 1 166 ? -6.987 -4.458 9.384 1.00 91.12 166 MET A CA 1
ATOM 1356 C C . MET A 1 166 ? -7.875 -4.593 8.147 1.00 91.12 166 MET A C 1
ATOM 1358 O O . MET A 1 166 ? -7.514 -5.272 7.187 1.00 91.12 166 MET A O 1
ATOM 1362 N N . ARG A 1 167 ? -8.983 -3.860 8.141 1.00 91.38 167 ARG A N 1
ATOM 1363 C CA . ARG A 1 167 ? -9.876 -3.645 7.009 1.00 91.38 167 ARG A CA 1
ATOM 1364 C C . ARG A 1 167 ? -9.561 -2.294 6.374 1.00 91.38 167 ARG A C 1
ATOM 1366 O O . ARG A 1 167 ? -9.361 -1.281 7.053 1.00 91.38 167 ARG A O 1
ATOM 1373 N N . PHE A 1 168 ? -9.483 -2.292 5.048 1.00 91.38 168 PHE A N 1
ATOM 1374 C CA . PHE A 1 168 ? -9.113 -1.113 4.279 1.00 91.38 168 PHE A CA 1
ATOM 1375 C C . PHE A 1 168 ? -10.217 -0.712 3.316 1.00 91.38 168 PHE A C 1
ATOM 1377 O O . PHE A 1 168 ? -10.661 -1.521 2.506 1.00 91.38 168 PHE A O 1
ATOM 1384 N N . GLY A 1 169 ? -10.578 0.566 3.342 1.00 90.31 169 GLY A N 1
ATOM 1385 C CA . GLY A 1 169 ? -11.224 1.206 2.207 1.00 90.31 169 GLY A CA 1
ATOM 1386 C C . GLY A 1 169 ? -10.199 1.443 1.113 1.00 90.31 169 GLY A C 1
ATOM 1387 O O . GLY A 1 169 ? -9.111 1.953 1.387 1.00 90.31 169 GLY A O 1
ATOM 1388 N N . ILE A 1 170 ? -10.533 1.082 -0.121 1.00 87.75 170 ILE A N 1
ATOM 1389 C CA . ILE A 1 170 ? -9.716 1.409 -1.287 1.00 87.75 170 ILE A CA 1
ATOM 1390 C C . ILE A 1 170 ? -10.428 2.518 -2.043 1.00 87.75 170 ILE A C 1
ATOM 1392 O O . ILE A 1 170 ? -11.550 2.338 -2.503 1.00 87.75 170 ILE A O 1
ATOM 1396 N N . ALA A 1 171 ? -9.758 3.653 -2.183 1.00 83.38 171 ALA A N 1
ATOM 1397 C CA . ALA A 1 171 ? -10.187 4.723 -3.062 1.00 83.38 171 ALA A CA 1
ATOM 1398 C C . ALA A 1 171 ? -9.179 4.841 -4.201 1.00 83.38 171 ALA A C 1
ATOM 1400 O O . ALA A 1 171 ? -7.977 4.991 -3.979 1.00 83.38 171 ALA A O 1
ATOM 1401 N N . THR A 1 172 ? -9.665 4.777 -5.429 1.00 76.00 172 THR A N 1
ATOM 1402 C CA . THR A 1 172 ? -8.895 5.159 -6.609 1.00 76.00 172 THR A CA 1
ATOM 1403 C C . THR A 1 172 ? -9.530 6.430 -7.134 1.00 76.00 172 THR A C 1
ATOM 1405 O O . THR A 1 172 ? -10.733 6.424 -7.394 1.00 76.00 172 THR A O 1
ATOM 1408 N N . ASP A 1 173 ? -8.771 7.518 -7.264 1.00 63.53 173 ASP A N 1
ATOM 1409 C CA . ASP A 1 173 ? -9.293 8.674 -7.999 1.00 63.53 173 ASP A CA 1
ATOM 1410 C C . ASP A 1 173 ? -9.618 8.228 -9.436 1.00 63.53 173 ASP A C 1
ATOM 1412 O O . ASP A 1 173 ? -8.931 7.362 -9.982 1.00 63.53 173 ASP A O 1
ATOM 1416 N N . GLY A 1 174 ? -10.716 8.735 -9.994 1.00 56.50 174 GLY A N 1
ATOM 1417 C CA . GLY A 1 174 ? -11.384 8.173 -11.170 1.00 56.50 174 GLY A CA 1
ATOM 1418 C C . GLY A 1 174 ? -12.426 9.061 -11.856 1.00 56.50 174 GLY A C 1
ATOM 1419 O O . GLY A 1 174 ? -13.006 8.604 -12.837 1.00 56.50 174 GLY A O 1
ATOM 1420 N N . PHE A 1 175 ? -12.716 10.285 -11.389 1.00 46.91 175 PHE A N 1
ATOM 1421 C CA . PHE A 1 175 ? -13.868 11.039 -11.911 1.00 46.91 175 PHE A CA 1
ATOM 1422 C C . PHE A 1 175 ? -13.597 12.544 -12.055 1.00 46.91 175 PHE A C 1
ATOM 1424 O O . PHE A 1 175 ? -13.767 13.323 -11.123 1.00 46.91 175 PHE A O 1
ATOM 1431 N N . ASN A 1 176 ? -13.243 12.965 -13.274 1.00 46.81 176 ASN A N 1
ATOM 1432 C CA . ASN A 1 176 ? -13.511 14.324 -13.747 1.00 46.81 176 ASN A CA 1
ATOM 1433 C C . ASN A 1 176 ? -14.631 14.258 -14.802 1.00 46.81 176 ASN A C 1
ATOM 1435 O O . ASN A 1 176 ? -14.330 14.095 -15.985 1.00 46.81 176 ASN A O 1
ATOM 1439 N N . PRO A 1 177 ? -15.912 14.381 -14.413 1.00 38.81 177 PRO A N 1
ATOM 1440 C CA . PRO A 1 177 ? -17.028 14.330 -15.358 1.00 38.81 177 PRO A CA 1
ATOM 1441 C C . PRO A 1 177 ? -17.115 15.563 -16.271 1.00 38.81 177 PRO A C 1
ATOM 1443 O O . PRO A 1 177 ? -17.914 15.563 -17.200 1.00 38.81 177 PRO A O 1
ATOM 1446 N N . TYR A 1 178 ? -16.304 16.606 -16.038 1.00 41.12 178 TYR A N 1
ATOM 1447 C CA . TYR A 1 178 ? -16.432 17.895 -16.727 1.00 41.12 178 TYR A CA 1
ATOM 1448 C C . TYR A 1 178 ? -15.160 18.415 -17.393 1.00 41.12 178 TYR A C 1
ATOM 1450 O O . TYR A 1 178 ? -15.125 19.590 -17.744 1.00 41.12 178 TYR A O 1
ATOM 1458 N N . GLY A 1 179 ? -14.130 17.588 -17.603 1.00 43.62 179 GLY A N 1
ATOM 1459 C CA . GLY A 1 179 ? -13.070 17.826 -18.600 1.00 43.62 179 GLY A CA 1
ATOM 1460 C C . GLY A 1 179 ? -12.355 19.190 -18.589 1.00 43.62 179 GLY A C 1
ATOM 1461 O O . GLY A 1 179 ? -11.687 19.529 -19.558 1.00 43.62 179 GLY A O 1
ATOM 1462 N N . LYS A 1 180 ? -12.476 19.998 -17.531 1.00 40.41 180 LYS A N 1
ATOM 1463 C CA . LYS A 1 180 ? -11.951 21.368 -17.468 1.00 40.41 180 LYS A CA 1
ATOM 1464 C C . LYS A 1 180 ? -10.803 21.439 -16.478 1.00 40.41 180 LYS A C 1
ATOM 1466 O O . LYS A 1 180 ? -10.959 22.003 -15.409 1.00 40.41 180 LYS A O 1
ATOM 1471 N N . CYS A 1 181 ? -9.678 20.820 -16.822 1.00 44.28 181 CYS A N 1
ATOM 1472 C CA . CYS A 1 181 ? -8.351 21.177 -16.312 1.00 44.28 181 CYS A CA 1
ATOM 1473 C C . CYS A 1 181 ? -7.299 20.425 -17.137 1.00 44.28 181 CYS A C 1
ATOM 1475 O O . CYS A 1 181 ? -7.116 19.221 -16.980 1.00 44.28 181 CYS A O 1
ATOM 1477 N N . ASN A 1 182 ? -6.620 21.150 -18.029 1.00 45.84 182 ASN A N 1
ATOM 1478 C CA . ASN A 1 182 ? -5.498 20.678 -18.841 1.00 45.84 182 ASN A CA 1
ATOM 1479 C C . ASN A 1 182 ? -4.271 20.350 -17.969 1.00 45.84 182 ASN A C 1
ATOM 1481 O O . ASN A 1 182 ? -3.303 21.110 -17.956 1.00 45.84 182 ASN A O 1
ATOM 1485 N N . SER A 1 183 ? -4.266 19.227 -17.248 1.00 45.62 183 SER A N 1
ATOM 1486 C CA . SER A 1 183 ? -3.008 18.665 -16.752 1.00 45.62 183 SER A CA 1
ATOM 1487 C C . SER A 1 183 ? -2.468 17.655 -17.769 1.00 45.62 183 SER A C 1
ATOM 1489 O O . SER A 1 183 ? -3.073 16.626 -18.049 1.00 45.62 183 SER A O 1
ATOM 1491 N N . THR A 1 184 ? -1.285 17.925 -18.327 1.00 44.97 184 THR A N 1
ATOM 1492 C CA . THR A 1 184 ? -0.510 16.979 -19.163 1.00 44.97 184 THR A CA 1
ATOM 1493 C C . THR A 1 184 ? -0.022 15.746 -18.386 1.00 44.97 184 THR A C 1
ATOM 1495 O O . THR A 1 184 ? 0.538 14.815 -18.967 1.00 44.97 184 THR A O 1
ATOM 1498 N N . HIS A 1 185 ? -0.256 15.722 -17.073 1.00 45.59 185 HIS A N 1
ATOM 1499 C CA . HIS A 1 185 ? 0.069 14.643 -16.154 1.00 45.59 185 HIS A CA 1
ATOM 1500 C C . HIS A 1 185 ? -1.176 14.300 -15.331 1.00 45.59 185 HIS A C 1
ATOM 1502 O O . HIS A 1 185 ? -1.720 15.161 -14.637 1.00 45.59 185 HIS A O 1
ATOM 1508 N N . SER A 1 186 ? -1.631 13.049 -15.409 1.00 46.69 186 SER A N 1
ATOM 1509 C CA . SER A 1 186 ? -2.669 12.505 -14.531 1.00 46.69 186 SER A CA 1
ATOM 1510 C C . SER A 1 186 ? -1.994 11.544 -13.558 1.00 46.69 186 SER A C 1
ATOM 1512 O O . SER A 1 186 ? -1.607 10.435 -13.933 1.00 46.69 186 SER A O 1
ATOM 1514 N N . CYS A 1 187 ? -1.805 11.978 -12.318 1.00 54.06 187 CYS A N 1
ATOM 1515 C CA . CYS A 1 187 ? -1.427 11.079 -11.239 1.00 54.06 187 CYS A CA 1
ATOM 1516 C C . CYS A 1 187 ? -2.706 10.391 -10.761 1.00 54.06 187 CYS A C 1
ATOM 1518 O O . CYS A 1 187 ? -3.634 11.079 -10.351 1.00 54.06 187 CYS A O 1
ATOM 1520 N N . TRP A 1 188 ? -2.766 9.062 -10.835 1.00 66.81 188 TRP A N 1
ATOM 1521 C CA . TRP A 1 188 ? -3.900 8.290 -10.321 1.00 66.81 188 TRP A CA 1
ATOM 1522 C C . TRP A 1 188 ? -3.495 7.693 -8.970 1.00 66.81 188 TRP A C 1
ATOM 1524 O O . TRP A 1 188 ? -2.839 6.641 -8.935 1.00 66.81 188 TRP A O 1
ATOM 1534 N N . PRO A 1 189 ? -3.773 8.372 -7.843 1.00 72.06 189 PRO A N 1
ATOM 1535 C CA . PRO A 1 189 ? -3.489 7.812 -6.537 1.00 72.06 189 PRO A CA 1
ATOM 1536 C C . PRO A 1 189 ? -4.482 6.687 -6.231 1.00 72.06 189 PRO A C 1
ATOM 1538 O O . PRO A 1 189 ? -5.697 6.858 -6.313 1.00 72.06 189 PRO A O 1
ATOM 1541 N N . VAL A 1 190 ? -3.943 5.541 -5.824 1.00 81.69 190 VAL A N 1
ATOM 1542 C CA . VAL A 1 190 ? -4.692 4.534 -5.078 1.00 81.69 190 VAL A CA 1
ATOM 1543 C C . VAL A 1 190 ? -4.414 4.795 -3.603 1.00 81.69 190 VAL A C 1
ATOM 1545 O O . VAL A 1 190 ? -3.268 4.751 -3.153 1.00 81.69 190 VAL A O 1
ATOM 1548 N N . VAL A 1 191 ? -5.449 5.111 -2.843 1.00 85.31 191 VAL A N 1
ATOM 1549 C CA . VAL A 1 191 ? -5.367 5.425 -1.420 1.00 85.31 191 VAL A CA 1
ATOM 1550 C C . VAL A 1 191 ? -6.040 4.311 -0.637 1.00 85.31 191 VAL A C 1
ATOM 1552 O O . VAL A 1 191 ? -7.170 3.928 -0.925 1.00 85.31 191 VAL A O 1
ATOM 1555 N N . LEU A 1 192 ? -5.332 3.794 0.362 1.00 89.25 192 LEU A N 1
ATOM 1556 C CA . LEU A 1 192 ? -5.883 2.871 1.343 1.00 89.25 192 LEU A CA 1
ATOM 1557 C C . LEU A 1 192 ? -6.216 3.635 2.623 1.00 89.25 192 LEU A C 1
ATOM 1559 O O . LEU A 1 192 ? -5.360 4.331 3.181 1.00 89.25 192 LEU A O 1
ATOM 1563 N N . VAL A 1 193 ? -7.447 3.466 3.090 1.00 91.06 193 VAL A N 1
ATOM 1564 C CA . VAL A 1 193 ? -7.979 4.062 4.314 1.00 91.06 193 VAL A CA 1
ATOM 1565 C C . VAL A 1 193 ? -8.117 2.962 5.369 1.00 91.06 193 VAL A C 1
ATOM 1567 O O . VAL A 1 193 ? -8.857 2.011 5.133 1.00 91.06 193 VAL A O 1
ATOM 1570 N N . PRO A 1 194 ? -7.417 3.031 6.514 1.00 93.19 194 PRO A N 1
ATOM 1571 C CA . PRO A 1 194 ? -7.551 2.039 7.580 1.00 93.19 194 PRO A CA 1
ATOM 1572 C C . PRO A 1 194 ? -8.869 2.251 8.338 1.00 93.19 194 PRO A C 1
ATOM 1574 O O . PRO A 1 194 ? -8.929 3.045 9.277 1.00 93.19 194 PRO A O 1
ATOM 1577 N N . TYR A 1 195 ? -9.923 1.541 7.941 1.00 92.88 195 TYR A N 1
ATOM 1578 C CA . TYR A 1 195 ? -11.252 1.703 8.535 1.00 92.88 195 TYR A CA 1
ATOM 1579 C C . TYR A 1 195 ? -11.377 1.132 9.942 1.00 92.88 195 TYR A C 1
ATOM 1581 O O . TYR A 1 195 ? -12.398 1.334 10.566 1.00 92.88 195 TYR A O 1
ATOM 1589 N N . ASN A 1 196 ? -10.367 0.460 10.487 1.00 93.75 196 ASN A N 1
ATOM 1590 C CA . ASN A 1 196 ? -10.405 0.062 11.894 1.00 93.75 196 ASN A CA 1
ATOM 1591 C C . ASN A 1 196 ? -10.207 1.237 12.863 1.00 93.75 196 ASN A C 1
ATOM 1593 O O . ASN A 1 196 ? -10.484 1.089 14.052 1.00 93.75 196 ASN A O 1
ATOM 1597 N N . LEU A 1 197 ? -9.642 2.349 12.376 1.00 94.19 197 LEU A N 1
ATOM 1598 C CA . LEU A 1 197 ? -9.369 3.525 13.194 1.00 94.19 197 LEU A CA 1
ATOM 1599 C C . LEU A 1 197 ? -10.662 4.297 13.483 1.00 94.19 197 LEU A C 1
ATOM 1601 O O . LEU A 1 197 ? -11.537 4.333 12.622 1.00 94.19 197 LEU A O 1
ATOM 1605 N N . PRO A 1 198 ? -10.736 5.020 14.613 1.00 93.12 198 PRO A N 1
ATOM 1606 C CA . PRO A 1 198 ? -11.899 5.836 14.927 1.00 93.12 198 PRO A CA 1
ATOM 1607 C C . PRO A 1 198 ? -12.233 6.879 13.842 1.00 93.12 198 PRO A C 1
ATOM 1609 O O . PRO A 1 198 ? -11.317 7.350 13.150 1.00 93.12 198 PRO A O 1
ATOM 1612 N N . PRO A 1 199 ? -13.498 7.340 13.748 1.00 90.94 199 PRO A N 1
ATOM 1613 C CA . PRO A 1 199 ? -13.961 8.292 12.733 1.00 90.94 199 PRO A CA 1
ATOM 1614 C C . PRO A 1 199 ? -13.116 9.569 12.638 1.00 90.94 199 PRO A C 1
ATOM 1616 O O . PRO A 1 199 ? -12.813 10.057 11.551 1.00 90.94 199 PRO A O 1
ATOM 1619 N N . TRP A 1 200 ? -12.654 10.089 13.779 1.00 90.56 200 TRP A N 1
ATOM 1620 C CA . TRP A 1 200 ? -11.830 11.302 13.844 1.00 90.56 200 TRP A CA 1
ATOM 1621 C C . TRP A 1 200 ? -10.377 11.099 13.386 1.00 90.56 200 TRP A C 1
ATOM 1623 O O . TRP A 1 200 ? -9.596 12.057 13.354 1.00 90.56 200 TRP A O 1
ATOM 1633 N N . LEU A 1 201 ? -9.976 9.866 13.071 1.00 91.38 201 LEU A N 1
ATOM 1634 C CA . LEU A 1 201 ? -8.612 9.514 12.687 1.00 91.38 201 LEU A CA 1
ATOM 1635 C C . LEU A 1 201 ? -8.526 8.799 11.337 1.00 91.38 201 LEU A C 1
ATOM 1637 O O . LEU A 1 201 ? -7.538 9.014 10.630 1.00 91.38 201 LEU A O 1
ATOM 1641 N N . CYS A 1 202 ? -9.510 7.980 10.957 1.00 87.31 202 CYS A N 1
ATOM 1642 C CA . CYS A 1 202 ? -9.436 7.136 9.760 1.00 87.31 202 CYS A CA 1
ATOM 1643 C C . CYS A 1 202 ? -9.234 7.946 8.466 1.00 87.31 202 CYS A C 1
ATOM 1645 O O . CYS A 1 202 ? -8.421 7.559 7.628 1.00 87.31 202 CYS A O 1
ATOM 1647 N N . MET A 1 203 ? -9.859 9.125 8.360 1.00 85.25 203 MET A N 1
ATOM 1648 C CA . MET A 1 203 ? -9.759 10.019 7.196 1.00 85.25 203 MET A CA 1
ATOM 1649 C C . MET A 1 203 ? -8.657 11.086 7.307 1.00 85.25 203 MET A C 1
ATOM 1651 O O . MET A 1 203 ? -8.490 11.903 6.401 1.00 85.25 203 MET A O 1
ATOM 1655 N N . LYS A 1 204 ? -7.870 11.108 8.393 1.00 86.62 204 LYS A N 1
ATOM 1656 C CA . LYS A 1 204 ? -6.757 12.063 8.511 1.00 86.62 204 LYS A CA 1
ATOM 1657 C C . LYS A 1 204 ? -5.652 11.721 7.519 1.00 86.62 204 LYS A C 1
ATOM 1659 O O . LYS A 1 204 ? -5.257 10.565 7.389 1.00 86.62 204 LYS A O 1
ATOM 1664 N N . ALA A 1 205 ? -5.058 12.745 6.903 1.00 78.56 205 ALA A N 1
ATOM 1665 C CA . ALA A 1 205 ? -3.973 12.583 5.930 1.00 78.56 205 ALA A CA 1
ATOM 1666 C C . ALA A 1 205 ? -2.778 11.762 6.463 1.00 78.56 205 ALA A C 1
ATOM 1668 O O . ALA A 1 205 ? -2.110 11.071 5.699 1.00 78.56 205 ALA A O 1
ATOM 1669 N N . SER A 1 206 ? -2.518 11.797 7.773 1.00 79.44 206 SER A N 1
ATOM 1670 C CA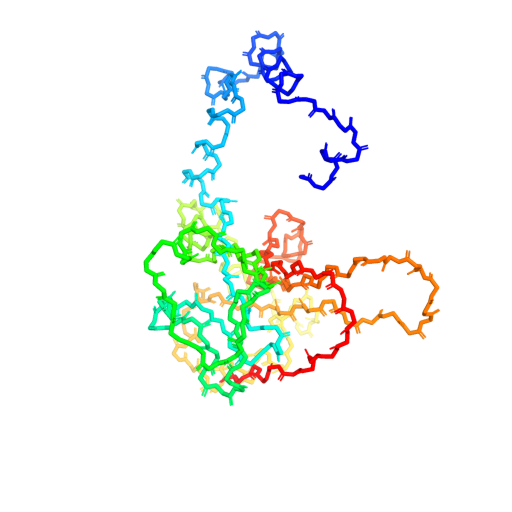 . SER A 1 206 ? -1.477 10.995 8.431 1.00 79.44 206 SER A CA 1
ATOM 1671 C C . SER A 1 206 ? -1.781 9.492 8.495 1.00 79.44 206 SER A C 1
ATOM 1673 O O . SER A 1 206 ? -0.854 8.695 8.649 1.00 79.44 206 SER A O 1
ATOM 1675 N N . SER A 1 207 ? -3.056 9.113 8.404 1.00 82.75 207 SER A N 1
ATOM 1676 C CA . SER A 1 207 ? -3.549 7.732 8.481 1.00 82.75 207 SER A CA 1
ATOM 1677 C C . SER A 1 207 ? -3.641 7.070 7.105 1.00 82.75 207 SER A C 1
ATOM 1679 O O . SER A 1 207 ? -3.533 5.848 6.998 1.00 82.75 207 SER A O 1
ATOM 1681 N N . LEU A 1 208 ? -3.803 7.870 6.047 1.00 84.62 208 LEU A N 1
ATOM 1682 C CA . LEU A 1 208 ? -3.920 7.391 4.673 1.00 84.62 208 LEU A CA 1
ATOM 1683 C C . LEU A 1 208 ? -2.626 6.723 4.190 1.00 84.62 208 LEU A C 1
ATOM 1685 O O . LEU A 1 208 ? -1.521 7.255 4.332 1.00 84.62 208 LEU A O 1
ATOM 1689 N N . MET A 1 209 ? -2.754 5.559 3.551 1.00 84.69 209 MET A N 1
ATOM 1690 C CA . MET A 1 209 ? -1.627 4.867 2.927 1.00 84.69 209 MET A CA 1
ATOM 1691 C C . MET A 1 209 ? -1.726 4.963 1.408 1.00 84.69 209 MET A C 1
ATOM 1693 O O . MET A 1 209 ? -2.574 4.342 0.781 1.00 84.69 209 MET A O 1
ATOM 1697 N N . HIS A 1 210 ? -0.828 5.737 0.805 1.00 76.19 210 HIS A N 1
ATOM 1698 C CA . HIS A 1 210 ? -0.855 5.980 -0.636 1.00 76.19 210 HIS A CA 1
ATOM 1699 C C . HIS A 1 210 ? -0.099 4.896 -1.403 1.00 76.19 210 HIS A C 1
ATOM 1701 O O . HIS A 1 210 ? 0.955 4.438 -0.954 1.00 76.19 210 HIS A O 1
ATOM 1707 N N . ILE A 1 211 ? -0.582 4.585 -2.598 1.00 71.94 211 ILE A N 1
ATOM 1708 C CA . ILE A 1 211 ? 0.083 3.867 -3.682 1.00 71.94 211 ILE A CA 1
ATOM 1709 C C . ILE A 1 211 ? -0.053 4.784 -4.907 1.00 71.94 211 ILE A C 1
ATOM 1711 O O . ILE A 1 211 ? -1.163 5.101 -5.317 1.00 71.94 211 ILE A O 1
ATOM 1715 N N . VAL A 1 212 ? 1.052 5.277 -5.469 1.00 65.38 212 VAL A N 1
ATOM 1716 C CA . VAL A 1 212 ? 0.998 6.343 -6.485 1.00 65.38 212 VAL A CA 1
ATOM 1717 C C . VAL A 1 212 ? 1.440 5.814 -7.845 1.00 65.38 212 VAL A C 1
ATOM 1719 O O . VAL A 1 212 ? 2.587 5.398 -7.997 1.00 65.38 212 VAL A O 1
ATOM 1722 N N . SER A 1 213 ? 0.565 5.873 -8.853 1.00 54.47 213 SER A N 1
ATOM 1723 C CA . SER A 1 213 ? 0.945 5.663 -10.255 1.00 54.47 213 SER A CA 1
ATOM 1724 C C . SER A 1 213 ? 1.231 7.000 -10.927 1.00 54.47 213 SER A C 1
ATOM 1726 O O . SER A 1 213 ? 0.322 7.800 -11.126 1.00 54.47 213 SER A O 1
ATOM 1728 N N . ASP A 1 214 ? 2.488 7.225 -11.303 1.00 47.16 214 ASP A N 1
ATOM 1729 C CA . ASP A 1 214 ? 2.880 8.371 -12.122 1.00 47.16 214 ASP A CA 1
ATOM 1730 C C . ASP A 1 214 ? 2.560 8.064 -13.600 1.00 47.16 214 ASP A C 1
ATOM 1732 O O . ASP A 1 214 ? 2.867 6.967 -14.087 1.00 47.16 214 ASP A O 1
ATOM 1736 N N . TYR A 1 215 ? 1.895 8.985 -14.306 1.00 45.53 215 TYR A N 1
ATOM 1737 C CA . TYR A 1 215 ? 1.492 8.815 -15.709 1.00 45.53 215 TYR A CA 1
ATOM 1738 C C . TYR A 1 215 ? 1.763 10.097 -16.516 1.00 45.53 215 TYR A C 1
ATOM 1740 O O . TYR A 1 215 ? 1.163 11.142 -16.255 1.00 45.53 215 TYR A O 1
ATOM 1748 N N . PRO A 1 216 ? 2.594 10.015 -17.567 1.00 35.69 216 PRO A N 1
ATOM 1749 C CA . PRO A 1 216 ? 2.469 10.847 -18.755 1.00 35.69 216 PRO A CA 1
ATOM 1750 C C . PRO A 1 216 ? 1.782 10.036 -19.873 1.00 35.69 216 PRO A C 1
ATOM 1752 O O . PRO A 1 216 ? 2.363 9.073 -20.370 1.00 35.69 216 PRO A O 1
ATOM 1755 N N . GLY A 1 217 ? 0.546 10.396 -20.243 1.00 32.03 217 GLY A N 1
ATOM 1756 C CA . GLY A 1 217 ? -0.097 9.950 -21.493 1.00 32.03 217 GLY A CA 1
ATOM 1757 C C . GLY A 1 217 ? -1.328 9.038 -21.377 1.00 32.03 217 GLY A C 1
ATOM 1758 O O . GLY A 1 217 ? -1.200 7.837 -21.199 1.00 32.03 217 GLY A O 1
ATOM 1759 N N . THR A 1 218 ? -2.509 9.638 -21.559 1.00 33.69 218 THR A N 1
ATOM 1760 C CA . THR A 1 218 ? -3.758 9.078 -22.126 1.00 33.69 218 THR A CA 1
ATOM 1761 C C . THR A 1 218 ? -4.133 7.612 -21.847 1.00 33.69 218 THR A C 1
ATOM 1763 O O . THR A 1 218 ? -3.618 6.694 -22.476 1.00 33.69 218 THR A O 1
ATOM 1766 N N . GLY A 1 219 ? -5.202 7.442 -21.059 1.00 36.97 219 GLY A N 1
ATOM 1767 C CA . GLY A 1 219 ? -6.279 6.511 -21.412 1.00 36.97 219 GLY A CA 1
ATOM 1768 C C . GLY A 1 219 ? -6.234 5.094 -20.827 1.00 36.97 219 GLY A C 1
ATOM 1769 O O . GLY A 1 219 ? -5.457 4.257 -21.260 1.00 36.97 219 GLY A O 1
ATOM 1770 N N . ILE A 1 220 ? -7.209 4.852 -19.941 1.00 36.75 220 ILE A N 1
ATOM 1771 C CA . ILE A 1 220 ? -7.950 3.601 -19.684 1.00 36.75 220 ILE A CA 1
ATOM 1772 C C . ILE A 1 220 ? -7.188 2.424 -19.041 1.00 36.75 220 ILE A C 1
ATOM 1774 O O . ILE A 1 220 ? -6.278 1.833 -19.615 1.00 36.75 220 ILE A O 1
ATOM 1778 N N . LEU A 1 221 ? -7.647 2.072 -17.831 1.00 38.06 221 LEU A N 1
ATOM 1779 C CA . LEU A 1 221 ? -8.114 0.750 -17.355 1.00 38.06 221 LEU A CA 1
ATOM 1780 C C . LEU A 1 221 ? -8.451 0.950 -15.860 1.00 38.06 221 LEU A C 1
ATOM 1782 O O . LEU A 1 221 ? -7.551 1.195 -15.062 1.00 38.06 221 LEU A O 1
ATOM 1786 N N . ALA A 1 222 ? -9.708 1.124 -15.442 1.00 32.25 222 ALA A N 1
ATOM 1787 C CA . ALA A 1 222 ? -10.819 0.165 -15.430 1.00 32.25 222 ALA A CA 1
ATOM 1788 C C . ALA A 1 222 ? -10.458 -1.172 -14.753 1.00 32.25 222 ALA A C 1
ATOM 1790 O O . ALA A 1 222 ? -9.724 -1.984 -15.307 1.00 32.25 222 ALA A O 1
ATOM 1791 N N . GLN A 1 223 ? -11.030 -1.338 -13.554 1.00 29.14 223 GLN A N 1
ATOM 1792 C CA . GLN A 1 223 ? -11.381 -2.590 -12.876 1.00 29.14 223 GLN A CA 1
ATOM 1793 C C . GLN A 1 223 ? -10.254 -3.614 -12.678 1.00 29.14 223 GLN A C 1
ATOM 1795 O O . GLN A 1 223 ? -10.092 -4.562 -13.440 1.00 29.14 223 GLN A O 1
ATOM 1800 N N . TYR A 1 224 ? -9.565 -3.508 -11.540 1.00 28.58 224 TYR A N 1
ATOM 1801 C CA . TYR A 1 224 ? -9.178 -4.723 -10.828 1.00 28.58 224 TYR A CA 1
ATOM 1802 C C . TYR A 1 224 ? -10.287 -5.036 -9.832 1.00 28.58 224 TYR A C 1
ATOM 1804 O O . TYR A 1 224 ? -10.496 -4.283 -8.882 1.00 28.58 224 TYR A O 1
ATOM 1812 N N . ASN A 1 225 ? -10.995 -6.137 -10.090 1.00 22.58 225 ASN A N 1
ATOM 1813 C CA . ASN A 1 225 ? -11.832 -6.808 -9.109 1.00 22.58 225 ASN A CA 1
ATOM 1814 C C . ASN A 1 225 ? -11.025 -6.963 -7.819 1.00 22.58 225 ASN A C 1
ATOM 1816 O O . ASN A 1 225 ? -10.043 -7.708 -7.770 1.00 22.58 225 ASN A O 1
ATOM 1820 N N . VAL A 1 226 ? -11.453 -6.252 -6.782 1.00 24.72 226 VAL A N 1
ATOM 1821 C CA . VAL A 1 226 ? -11.244 -6.694 -5.412 1.00 24.72 226 VAL A CA 1
ATOM 1822 C C . VAL A 1 226 ? -12.111 -7.943 -5.297 1.00 24.72 226 VAL A C 1
ATOM 1824 O O . VAL A 1 226 ? -13.318 -7.845 -5.108 1.00 24.72 226 VAL A O 1
ATOM 1827 N N . MET A 1 227 ? -11.523 -9.116 -5.552 1.00 21.97 227 MET A N 1
ATOM 1828 C CA . MET A 1 227 ? -12.112 -10.337 -5.016 1.00 21.97 227 MET A CA 1
ATOM 1829 C C . MET A 1 227 ? -12.055 -10.182 -3.499 1.00 21.97 227 MET A C 1
ATOM 1831 O O . MET A 1 227 ? -10.974 -9.933 -2.951 1.00 21.97 227 MET A O 1
ATOM 1835 N N . GLY A 1 228 ? -13.246 -10.179 -2.902 1.00 28.84 228 GLY A N 1
ATOM 1836 C CA . GLY A 1 228 ? -13.446 -10.221 -1.461 1.00 28.84 228 GLY A CA 1
ATOM 1837 C C . GLY A 1 228 ? -13.008 -11.538 -0.849 1.00 28.84 228 GLY A C 1
ATOM 1838 O O . GLY A 1 228 ? -12.464 -12.406 -1.569 1.00 28.84 228 GLY A O 1
#

Mean predicted aligned error: 11.77 Å

Foldseek 3Di:
DVVCVVVVCDQVNVLVVQLCCLPPVPDPPSVPGDNGPVSVVVVCVVLLNAWDKWQAAPVRQDICDDVNVPPQADPPPQGGQFPPDDGPDDDDPVCVVVTDGPFIWGFRDPVSVLVVCCVDPVSQVQLLCLPPVDDPPPDPQAPCSDPVVVVVCVVCVVLVVDSSNWDWDWDWDDDDPPPPDPDLWDKTKTKIFRRSGHPVPRPDPVRIDITITTDRDDDDDDDDDPPD

Nearest PDB structures (foldseek):
  5df8-assembly2_B  TM=3.527E-01  e=1.086E+00  Pseudomonas aeruginosa
  4kqo-assembly2_B  TM=3.496E-01  e=1.543E+00  Pseudomonas aeruginosa PAO1
  2mkl-assembly1_C  TM=3.830E-01  e=6.307E+00  Ginglymostoma cirratum

Organism: NCBI:txid422564

Sequence (228 aa):
MDQMWKHKISLICLGLLMNLYGKDLALPNGSNIPRTFVEAQKTIAKLGLRYEKIHVCPNNCQLYRKDKKYDDFCSKCAASRWKNKPDKTSLTKKERRKATPNKVLCYFPIKPRLKRLFMNKETTKLTRWHDEEHTKDGALCHPADSEVWKIIDSQHPHIASDSRNMRFGIATDGFNPYGKCNSTHSCWPVVLVPYNLPPWLCMKASSLMHIVSDYPGTGILAQYNVMG

Secondary structure (DSSP, 8-state):
-HHHHHTT--HHHHHHHHHHHHHTS--TTGGGS-SSHHHHHHHHHHTT-PPEEEEE-TTSS-EE-GGGGG-SB-TTT--BSBTT--TTPPPPHHHHHHPPBSEEEEEPPHHHHHHHHHHSHHHHHHTTHHHHT---SS---SGGGSHHHHHHHHH-HHHHT-TTS--EEEEE----TT-----S---EEEEEEETTS-HHHHTSTTT-EEEEE---S-----------